Protein AF-A0A662I9S1-F1 (afdb_monomer)

Mean predicted aligned error: 5.95 Å

Secondary structure (DSSP, 8-state):
-----PPPEEEEEE-BTTS-EEEEEEE-S---S---EEEETTEEEEESSEEEEEEEE--TTEEEEEEEEEEEESEEEEEEEEEEEEETTEEEEEEEEEEEEEGGG--EEEEEEEEEEETTEEEEEEEEEES-STTEEEEEEEEEEEESSPPPTTGGGTTSEEEEEEEE-SSEEEEEEEEEEE-

Structure (mmCIF, N/CA/C/O backbone):
data_AF-A0A662I9S1-F1
#
_entry.id   AF-A0A662I9S1-F1
#
loop_
_atom_site.group_PDB
_atom_site.id
_atom_site.type_symbol
_atom_site.label_atom_id
_atom_site.label_alt_id
_atom_site.label_comp_id
_atom_site.label_asym_id
_atom_site.label_entity_id
_atom_site.label_seq_id
_atom_site.pdbx_PDB_ins_code
_atom_site.Cartn_x
_atom_site.Cartn_y
_atom_site.Cartn_z
_atom_site.occupancy
_atom_site.B_iso_or_equiv
_atom_site.auth_seq_id
_atom_site.auth_comp_id
_atom_site.auth_asym_id
_atom_site.auth_atom_id
_atom_site.pdbx_PDB_model_num
ATOM 1 N N . LYS A 1 1 ? -26.756 19.365 -19.424 1.00 52.34 1 LYS A N 1
ATOM 2 C CA . LYS A 1 1 ? -26.244 17.969 -19.463 1.00 52.34 1 LYS A CA 1
ATOM 3 C C . LYS A 1 1 ? -25.589 17.670 -18.119 1.00 52.34 1 LYS A C 1
ATOM 5 O O . LYS A 1 1 ? -24.559 18.265 -17.843 1.00 52.34 1 LYS A O 1
ATOM 10 N N . VAL A 1 2 ? -26.184 16.816 -17.284 1.00 41.62 2 VAL A N 1
ATOM 11 C CA . VAL A 1 2 ? -25.560 16.352 -16.031 1.00 41.62 2 VAL A CA 1
ATOM 12 C C . VAL A 1 2 ? -24.564 15.247 -16.388 1.00 41.62 2 VAL A C 1
ATOM 14 O O . VAL A 1 2 ? -24.928 14.310 -17.096 1.00 41.62 2 VAL A O 1
ATOM 17 N N . ARG A 1 3 ? -23.302 15.373 -15.967 1.00 46.19 3 ARG A N 1
ATOM 18 C CA . ARG A 1 3 ? -22.313 14.289 -16.056 1.00 46.19 3 ARG A CA 1
ATOM 19 C C . ARG A 1 3 ? -22.279 13.589 -14.703 1.00 46.19 3 ARG A C 1
ATOM 21 O O . ARG A 1 3 ? -21.792 14.166 -13.740 1.00 46.19 3 ARG A O 1
ATOM 28 N N . VAL A 1 4 ? -22.802 12.370 -14.633 1.00 49.19 4 VAL A N 1
ATOM 29 C CA . VAL A 1 4 ? -22.638 11.508 -13.455 1.00 49.19 4 VAL A CA 1
ATOM 30 C C . VAL A 1 4 ? -21.261 10.855 -13.549 1.00 49.19 4 VAL A C 1
ATOM 32 O O . VAL A 1 4 ? -20.959 10.189 -14.540 1.00 49.19 4 VAL A O 1
ATOM 35 N N . ARG A 1 5 ? -20.406 11.087 -12.551 1.00 57.75 5 ARG A N 1
ATOM 36 C CA . ARG A 1 5 ? -19.095 10.440 -12.431 1.00 57.75 5 ARG A CA 1
ATOM 37 C C . ARG A 1 5 ? -19.257 9.241 -11.503 1.00 57.75 5 ARG A C 1
ATOM 39 O O . ARG A 1 5 ? -19.525 9.416 -10.322 1.00 57.75 5 ARG A O 1
ATOM 46 N N . TYR A 1 6 ? -19.136 8.033 -12.042 1.00 62.12 6 TYR A N 1
ATOM 47 C CA . TYR A 1 6 ? -19.108 6.817 -11.234 1.00 62.12 6 TYR A CA 1
ATO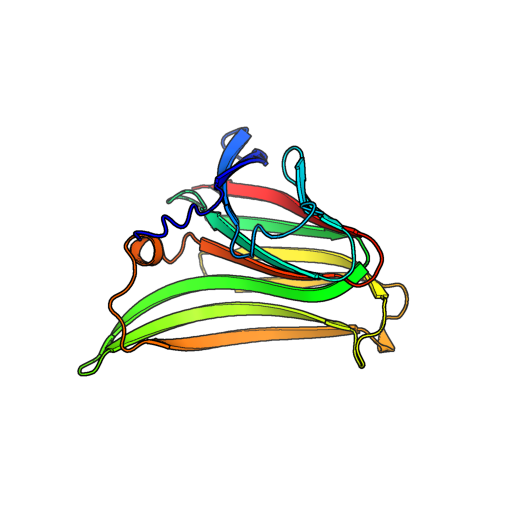M 48 C C . TYR A 1 6 ? -17.672 6.559 -10.784 1.00 62.12 6 TYR A C 1
ATOM 50 O O . TYR A 1 6 ? -16.781 6.463 -11.629 1.00 62.12 6 TYR A O 1
ATOM 58 N N . THR A 1 7 ? -17.453 6.434 -9.475 1.00 69.06 7 THR A N 1
ATOM 59 C CA . THR A 1 7 ? -16.177 5.966 -8.923 1.00 69.06 7 THR A CA 1
ATOM 60 C C . THR A 1 7 ? -16.250 4.448 -8.759 1.00 69.06 7 THR A C 1
ATOM 62 O O . THR A 1 7 ? -17.115 3.961 -8.029 1.00 69.06 7 THR A O 1
ATOM 65 N N . PRO A 1 8 ? -15.395 3.673 -9.441 1.00 76.19 8 PRO A N 1
ATOM 66 C CA . PRO A 1 8 ? -15.368 2.223 -9.300 1.00 76.19 8 PRO A CA 1
ATOM 67 C C . PRO A 1 8 ? -15.014 1.783 -7.879 1.00 76.19 8 PRO A C 1
ATOM 69 O O . PRO A 1 8 ? -13.998 2.211 -7.326 1.00 76.19 8 PRO A O 1
ATOM 72 N N . VAL A 1 9 ? -15.814 0.865 -7.338 1.00 83.75 9 VAL A N 1
ATOM 73 C CA . VAL A 1 9 ? -15.586 0.229 -6.037 1.00 83.75 9 VAL A CA 1
ATOM 74 C C . VAL A 1 9 ? -15.479 -1.278 -6.230 1.00 83.75 9 VAL A C 1
ATOM 76 O O . VAL A 1 9 ? -16.276 -1.883 -6.945 1.00 83.75 9 VAL A O 1
ATOM 79 N N . TYR A 1 10 ? -14.493 -1.879 -5.576 1.00 89.50 10 TYR A N 1
ATOM 80 C CA . TYR A 1 10 ? -14.212 -3.308 -5.611 1.00 89.50 10 TYR A CA 1
ATOM 81 C C . TYR A 1 10 ? -14.096 -3.848 -4.192 1.00 89.50 10 TYR A C 1
ATOM 83 O O . TYR A 1 10 ? -13.903 -3.097 -3.235 1.00 89.50 10 TYR A O 1
ATOM 91 N N . PHE A 1 11 ? -14.166 -5.170 -4.064 1.00 92.62 11 PHE A N 1
ATOM 92 C CA . PHE A 1 11 ? -13.933 -5.856 -2.802 1.00 92.62 11 PHE A CA 1
ATOM 93 C C . PHE A 1 11 ? -12.744 -6.802 -2.927 1.00 92.62 11 PHE A C 1
ATOM 95 O O . PHE A 1 11 ? -12.629 -7.563 -3.887 1.00 92.62 11 PHE A O 1
ATOM 102 N N . MET A 1 12 ? -11.866 -6.751 -1.932 1.00 95.19 12 MET A N 1
ATOM 103 C CA . MET A 1 12 ? -10.702 -7.615 -1.793 1.00 95.19 12 MET A CA 1
ATOM 104 C C . MET A 1 12 ? -10.876 -8.483 -0.550 1.00 95.19 12 MET A C 1
ATOM 106 O O . MET A 1 12 ? -11.179 -7.963 0.519 1.00 95.19 12 MET A O 1
ATOM 110 N N . THR A 1 13 ? -10.656 -9.794 -0.658 1.00 96.19 13 THR A N 1
ATOM 111 C CA . THR A 1 13 ? -10.660 -10.677 0.520 1.00 96.19 13 THR A CA 1
ATOM 112 C C . THR A 1 13 ? -9.229 -10.905 0.972 1.00 96.19 13 THR A C 1
ATOM 114 O O . THR A 1 13 ? -8.432 -11.456 0.216 1.00 96.19 13 THR A O 1
ATOM 117 N N . VAL A 1 14 ? -8.901 -10.491 2.196 1.00 96.50 14 VAL A N 1
ATOM 118 C CA . VAL A 1 14 ? -7.544 -10.579 2.749 1.00 96.50 14 VAL A CA 1
ATOM 119 C C . VAL A 1 14 ? -7.474 -11.539 3.938 1.00 96.50 14 VAL A C 1
ATOM 121 O O . VAL A 1 14 ? -8.436 -11.639 4.708 1.00 96.50 14 VAL A O 1
ATOM 124 N N . PRO A 1 15 ? -6.342 -12.236 4.130 1.00 95.19 15 PRO A N 1
ATOM 125 C CA . PRO A 1 15 ? -6.113 -13.018 5.338 1.00 95.19 15 PRO A CA 1
ATOM 126 C C . PRO A 1 15 ? -6.002 -12.100 6.564 1.00 95.19 15 PRO A C 1
ATOM 128 O O . PRO A 1 15 ? -5.260 -11.115 6.557 1.00 95.19 15 PRO A O 1
ATOM 131 N N . SER A 1 16 ? -6.717 -12.445 7.636 1.00 96.94 16 SER A N 1
ATOM 132 C CA . SER A 1 16 ? -6.629 -11.760 8.925 1.00 96.94 16 SER A CA 1
ATOM 133 C C . SER A 1 16 ? -6.608 -12.745 10.091 1.00 96.94 16 SER A C 1
ATOM 135 O O . SER A 1 16 ? -7.114 -13.861 9.985 1.00 96.94 16 SER A O 1
ATOM 137 N N . ASN A 1 17 ? -6.057 -12.319 11.232 1.00 97.44 17 ASN A N 1
ATOM 138 C CA . ASN A 1 17 ? -6.075 -13.080 12.486 1.00 97.44 17 ASN A CA 1
ATOM 139 C C . ASN A 1 17 ? -7.492 -13.345 13.038 1.00 97.44 17 ASN A C 1
ATOM 141 O O . ASN A 1 17 ? -7.635 -14.143 13.957 1.00 97.44 17 ASN A O 1
ATOM 145 N N . LYS A 1 18 ? -8.531 -12.704 12.484 1.00 96.31 18 LYS A N 1
ATOM 146 C CA . LYS A 1 18 ? -9.951 -12.972 12.780 1.00 96.31 18 LYS A CA 1
ATOM 147 C C . LYS A 1 18 ? -10.672 -13.755 11.667 1.00 96.31 18 LYS A C 1
ATOM 149 O O . LYS A 1 18 ? -11.898 -13.772 11.630 1.00 96.31 18 LYS A O 1
ATOM 154 N N . GLY A 1 19 ? -9.924 -14.376 10.753 1.00 94.62 19 GLY A N 1
ATOM 155 C CA . GLY A 1 19 ? -10.446 -15.033 9.550 1.00 94.62 19 GLY A CA 1
ATOM 156 C C . GLY A 1 19 ? -10.448 -14.119 8.315 1.00 94.62 19 GLY A C 1
ATOM 157 O O . GLY A 1 19 ? -10.095 -12.941 8.418 1.00 94.62 19 GLY A O 1
ATOM 158 N N . PRO A 1 20 ? -10.808 -14.636 7.124 1.00 95.88 20 PRO A N 1
ATOM 159 C CA . PRO A 1 20 ? -10.854 -13.839 5.900 1.00 95.88 20 PRO A CA 1
ATOM 160 C C . PRO A 1 20 ? -11.709 -12.580 6.081 1.00 95.88 20 PRO A C 1
ATOM 162 O O . PRO A 1 20 ? -12.854 -12.653 6.517 1.00 95.88 20 PRO A O 1
ATOM 165 N N . THR A 1 21 ? -11.146 -11.415 5.769 1.00 96.75 21 THR A N 1
ATOM 166 C CA . THR A 1 21 ? -11.817 -10.117 5.923 1.00 96.75 21 THR A CA 1
ATOM 167 C C . THR A 1 21 ? -11.990 -9.471 4.554 1.00 96.75 21 THR A C 1
ATOM 169 O O . THR A 1 21 ? -11.032 -9.384 3.787 1.00 96.75 21 THR A O 1
ATOM 172 N N . GLN A 1 22 ? -13.202 -9.010 4.244 1.00 96.38 22 GLN A N 1
ATOM 173 C CA . GLN A 1 22 ? -13.463 -8.233 3.035 1.00 96.38 22 GLN A CA 1
ATOM 174 C C . GLN A 1 22 ? -13.122 -6.763 3.266 1.00 96.38 22 GLN A C 1
ATOM 176 O O . GLN A 1 22 ? -13.568 -6.158 4.241 1.00 96.38 22 GLN A O 1
ATOM 181 N N . LEU A 1 23 ? -12.335 -6.197 2.358 1.00 95.44 23 LEU A N 1
ATOM 182 C CA .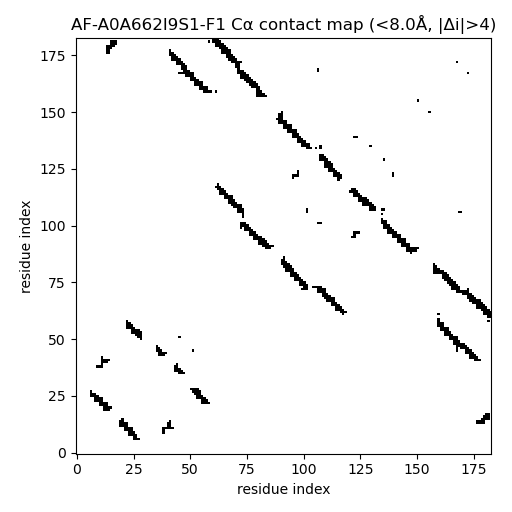 LEU A 1 23 ? -11.958 -4.792 2.334 1.00 95.44 23 LEU A CA 1
ATOM 183 C C . LEU A 1 23 ? -12.528 -4.137 1.086 1.00 95.44 23 LEU A C 1
ATOM 185 O O . LEU A 1 23 ? -12.477 -4.710 -0.004 1.00 95.44 23 LEU A O 1
ATOM 189 N N . MET A 1 24 ? -13.042 -2.925 1.253 1.00 93.12 24 MET A N 1
ATOM 190 C CA . MET A 1 24 ? -13.451 -2.086 0.135 1.00 93.12 24 MET A CA 1
ATOM 191 C C . MET A 1 24 ? -12.214 -1.436 -0.486 1.00 93.12 24 MET A C 1
ATOM 193 O O . MET A 1 24 ? -11.347 -0.947 0.239 1.00 93.12 24 MET A O 1
ATOM 197 N N . VAL A 1 25 ? -12.149 -1.428 -1.815 1.00 92.00 25 VAL A N 1
ATOM 198 C CA . VAL A 1 25 ? -11.081 -0.799 -2.594 1.00 92.00 25 VAL A CA 1
ATOM 199 C C . VAL A 1 25 ? -11.704 0.181 -3.577 1.00 92.00 25 VAL A C 1
ATOM 201 O O . VAL A 1 25 ? -12.492 -0.214 -4.438 1.00 92.00 25 VAL A O 1
ATOM 204 N N . ILE A 1 26 ? -11.362 1.456 -3.439 1.00 88.62 26 ILE A N 1
ATOM 205 C CA . ILE A 1 26 ? -11.844 2.546 -4.288 1.00 88.62 26 ILE A CA 1
ATOM 206 C C . ILE A 1 26 ? -10.737 2.885 -5.282 1.00 88.62 26 ILE A C 1
ATOM 208 O O . ILE A 1 26 ? -9.595 3.087 -4.886 1.00 88.62 26 ILE A O 1
ATOM 212 N N . TYR A 1 27 ? -11.053 2.932 -6.573 1.00 83.62 27 TYR A N 1
ATOM 213 C CA . TYR A 1 27 ? -10.074 3.293 -7.598 1.00 83.62 27 TYR A CA 1
ATOM 214 C C . TYR A 1 27 ? -10.082 4.796 -7.874 1.00 83.62 27 TYR A C 1
ATOM 216 O O . TYR A 1 27 ? -11.121 5.353 -8.227 1.00 83.62 27 TYR A O 1
ATOM 224 N N . GLY A 1 28 ? -8.913 5.431 -7.762 1.00 71.50 28 GLY A N 1
ATOM 225 C CA . GLY A 1 28 ? -8.719 6.875 -7.943 1.00 71.50 28 GLY A CA 1
ATOM 226 C C . GLY A 1 28 ? -8.382 7.311 -9.375 1.00 71.50 28 GLY A C 1
ATOM 227 O O . GLY A 1 28 ? -8.098 8.483 -9.607 1.00 71.50 28 GLY A O 1
ATOM 228 N N . GLY A 1 29 ? -8.377 6.390 -10.343 1.00 67.69 29 GLY A N 1
ATOM 229 C CA . GLY A 1 29 ? -8.008 6.682 -11.729 1.00 67.69 29 GLY A CA 1
ATOM 230 C C . GLY A 1 29 ? -9.184 6.941 -12.675 1.00 67.69 29 GLY A C 1
ATOM 231 O O . GLY A 1 29 ? -10.366 6.828 -12.347 1.00 67.69 29 GLY A O 1
ATOM 232 N N . SER A 1 30 ? -8.830 7.292 -13.906 1.00 57.41 30 SER A N 1
ATOM 233 C CA . SER A 1 30 ? -9.756 7.541 -15.006 1.00 57.41 30 SER A CA 1
ATOM 234 C C . SER A 1 30 ? -10.135 6.219 -15.688 1.00 57.41 30 SER A C 1
ATOM 236 O O . SER A 1 30 ? -9.264 5.508 -16.169 1.00 57.41 30 SER A O 1
ATOM 238 N N . LEU A 1 31 ? -11.429 5.891 -15.781 1.00 57.19 31 LEU A N 1
ATOM 239 C CA . LEU A 1 31 ? -11.927 4.683 -16.474 1.00 57.19 31 LEU A CA 1
ATOM 240 C C . LEU A 1 31 ? -11.804 4.734 -18.010 1.00 57.19 31 LEU A C 1
ATOM 242 O O . LEU A 1 31 ? -12.302 3.850 -18.708 1.00 57.19 31 LEU A O 1
ATOM 246 N N . TYR A 1 32 ? -11.216 5.793 -18.564 1.00 51.38 32 TYR A N 1
ATOM 247 C CA . TYR A 1 32 ? -11.120 5.981 -20.006 1.00 51.38 32 TYR A CA 1
ATOM 248 C C . TYR A 1 32 ? -9.965 5.137 -20.568 1.00 51.38 32 TYR A C 1
ATOM 250 O O . TYR A 1 32 ? -8.858 5.624 -20.760 1.00 51.38 32 TYR A O 1
ATOM 258 N N . GLY A 1 33 ? -10.227 3.853 -20.824 1.00 55.19 33 GLY A N 1
ATOM 259 C CA . GLY A 1 33 ? -9.266 2.918 -21.416 1.00 55.19 33 GLY A CA 1
ATOM 260 C C . GLY A 1 33 ? -9.585 1.456 -21.097 1.00 55.19 33 GLY A C 1
ATOM 261 O O . GLY A 1 33 ? -10.462 1.153 -20.291 1.00 55.19 33 GLY A O 1
ATOM 262 N N . LYS A 1 34 ? -8.872 0.512 -21.727 1.00 58.62 34 LYS A N 1
ATOM 263 C CA . LYS A 1 34 ? -8.888 -0.891 -21.281 1.00 58.62 34 LYS A CA 1
ATOM 264 C C . LYS A 1 34 ? -8.218 -0.931 -19.908 1.00 58.62 34 LYS A C 1
ATOM 266 O O . LYS A 1 34 ? -7.002 -0.785 -19.848 1.00 58.62 34 LYS A O 1
ATOM 271 N N . ASN A 1 35 ? -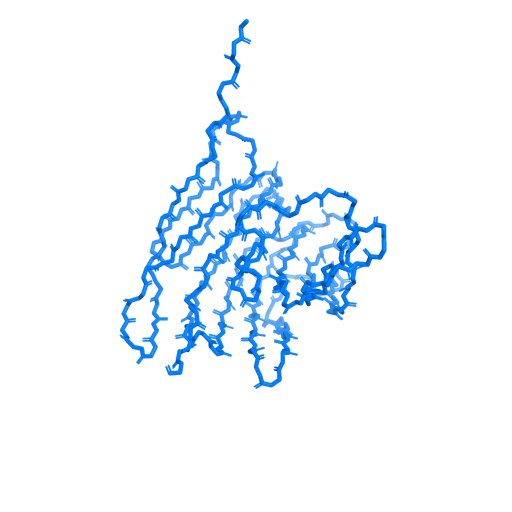8.996 -1.095 -18.837 1.00 59.81 35 ASN A N 1
ATOM 272 C CA . ASN A 1 35 ? -8.477 -1.208 -17.474 1.00 59.81 35 ASN A CA 1
ATOM 273 C C . ASN A 1 35 ? -7.408 -2.305 -17.420 1.00 59.81 35 ASN A C 1
ATOM 275 O O . ASN A 1 35 ? -7.719 -3.491 -17.495 1.00 59.81 35 ASN A O 1
ATOM 279 N N . LYS A 1 36 ? -6.145 -1.902 -17.282 1.00 81.00 36 LYS A N 1
ATOM 280 C CA . LYS A 1 36 ? -5.018 -2.807 -17.048 1.00 81.00 36 LYS A CA 1
ATOM 281 C C . LYS A 1 36 ? -4.753 -2.985 -15.554 1.00 81.00 36 LYS A C 1
ATOM 283 O O . LYS A 1 36 ? -3.637 -3.253 -15.134 1.00 81.00 36 LYS A O 1
ATOM 288 N N . TRP A 1 37 ? -5.790 -2.829 -14.739 1.00 87.00 37 TRP A N 1
ATOM 289 C CA . T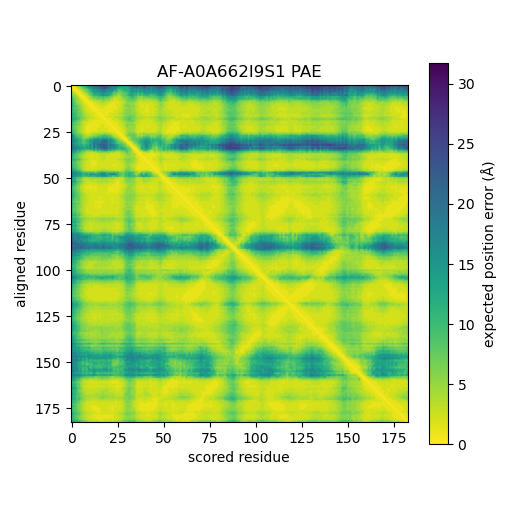RP A 1 37 ? -5.729 -3.127 -13.321 1.00 87.00 37 TRP A CA 1
ATOM 290 C C . TRP A 1 37 ? -6.894 -4.029 -12.929 1.00 87.00 37 TRP A C 1
ATOM 292 O O . TRP A 1 37 ? -7.954 -4.003 -13.560 1.00 87.00 37 TRP A O 1
ATOM 302 N N . ARG A 1 38 ? -6.689 -4.857 -11.907 1.00 90.19 38 ARG A N 1
ATOM 303 C CA . ARG A 1 38 ? -7.710 -5.770 -11.385 1.00 90.19 38 ARG A CA 1
ATOM 304 C C . ARG A 1 38 ? -7.426 -6.150 -9.940 1.00 90.19 38 ARG A C 1
ATOM 306 O O . ARG A 1 38 ? -6.281 -6.106 -9.489 1.00 90.19 38 ARG A O 1
ATOM 313 N N . ILE A 1 39 ? -8.470 -6.608 -9.257 1.00 92.38 39 ILE A N 1
ATOM 314 C CA . ILE A 1 39 ? -8.347 -7.301 -7.976 1.00 92.38 39 ILE A CA 1
ATOM 315 C C . ILE A 1 39 ? -8.437 -8.806 -8.209 1.00 92.38 39 ILE A C 1
ATOM 317 O O . ILE A 1 39 ? -9.370 -9.287 -8.848 1.00 92.38 39 ILE A O 1
ATOM 321 N N . GLN A 1 40 ? -7.472 -9.547 -7.671 1.00 93.62 40 GLN A N 1
ATOM 322 C CA . GLN A 1 40 ? -7.450 -11.006 -7.703 1.00 93.62 40 GLN A CA 1
ATOM 323 C C . GLN A 1 40 ? -7.137 -11.538 -6.300 1.00 93.62 40 GLN A C 1
ATOM 325 O O . GLN A 1 40 ? -6.000 -11.490 -5.837 1.00 93.62 40 GLN A O 1
ATOM 330 N N . GLY A 1 41 ? -8.160 -12.021 -5.590 1.00 93.94 41 GLY A N 1
ATOM 331 C CA . GLY A 1 41 ? -8.011 -12.468 -4.202 1.00 93.94 41 GLY A CA 1
ATOM 332 C C . GLY A 1 41 ? -7.623 -11.314 -3.273 1.00 93.94 41 GLY A C 1
ATOM 333 O O . GLY A 1 41 ? -8.415 -10.393 -3.093 1.00 93.94 41 GLY A O 1
ATOM 334 N N . ASN A 1 42 ? -6.410 -11.367 -2.709 1.00 96.81 42 ASN A N 1
ATOM 335 C CA . ASN A 1 42 ? -5.810 -10.325 -1.865 1.00 96.81 42 ASN A CA 1
ATOM 336 C C . ASN A 1 42 ? -4.777 -9.450 -2.604 1.00 96.81 42 ASN A C 1
ATOM 338 O O . ASN A 1 42 ? -3.912 -8.844 -1.967 1.00 96.81 42 ASN A O 1
ATOM 342 N N . GLN A 1 43 ? -4.817 -9.434 -3.939 1.00 97.44 43 GLN A N 1
ATOM 343 C CA . GLN A 1 43 ? -3.852 -8.740 -4.791 1.00 97.44 43 GLN A CA 1
ATOM 344 C C . GLN A 1 43 ? -4.517 -7.618 -5.584 1.00 97.44 43 GLN A C 1
ATOM 346 O O . GLN A 1 43 ? -5.571 -7.821 -6.187 1.00 97.44 43 GLN A O 1
ATOM 351 N N . ILE A 1 44 ? -3.859 -6.461 -5.622 1.00 95.25 44 ILE A N 1
ATOM 352 C CA . ILE A 1 44 ? -4.053 -5.422 -6.632 1.00 95.25 44 ILE A CA 1
ATOM 353 C C . ILE A 1 44 ? -2.995 -5.664 -7.701 1.00 95.25 44 ILE A C 1
ATOM 355 O O . ILE A 1 44 ? -1.796 -5.609 -7.420 1.00 95.25 44 ILE A O 1
ATOM 359 N N . ILE A 1 45 ? -3.439 -5.965 -8.915 1.00 94.88 45 ILE A N 1
ATOM 360 C CA . ILE A 1 45 ? -2.563 -6.187 -10.061 1.00 94.88 45 ILE A CA 1
ATOM 361 C C . ILE A 1 45 ? -2.704 -4.986 -10.986 1.00 94.88 45 ILE A C 1
ATOM 363 O O . ILE A 1 45 ? -3.822 -4.634 -11.352 1.00 94.88 45 ILE A O 1
ATOM 367 N N . MET A 1 46 ? -1.581 -4.374 -11.348 1.00 92.69 46 MET A N 1
ATOM 368 C CA . MET A 1 46 ? -1.483 -3.208 -12.227 1.00 92.69 46 MET A CA 1
ATOM 369 C C . MET A 1 46 ? -0.531 -3.542 -13.378 1.00 92.69 46 MET A C 1
ATOM 371 O O . MET A 1 46 ? 0.580 -4.008 -13.140 1.00 92.69 46 MET A O 1
ATOM 375 N N . GLU A 1 47 ? -0.946 -3.334 -14.621 1.00 90.00 47 GLU A N 1
ATOM 376 C CA . GLU A 1 47 ? -0.214 -3.728 -15.829 1.00 90.00 47 GLU A CA 1
ATOM 377 C C . GLU A 1 47 ? -0.041 -2.546 -16.795 1.00 90.00 47 GLU A C 1
ATOM 379 O O . GLU A 1 47 ? -0.928 -1.725 -16.983 1.00 90.00 47 GLU A O 1
ATOM 384 N N . GLY A 1 48 ? 1.079 -2.477 -17.506 1.00 77.50 48 GLY A N 1
ATOM 385 C CA . GLY A 1 48 ? 1.313 -1.465 -18.540 1.00 77.50 48 GLY A CA 1
ATOM 386 C C . GLY A 1 48 ? 1.865 -0.133 -18.026 1.00 77.50 48 GLY A C 1
ATOM 387 O O . GLY A 1 48 ? 2.322 -0.047 -16.899 1.00 77.50 48 GLY A O 1
ATOM 388 N N . TYR A 1 49 ? 1.870 0.868 -18.912 1.00 70.62 49 TYR A N 1
ATOM 389 C CA . TYR A 1 49 ? 2.536 2.167 -18.761 1.00 70.62 49 TYR A CA 1
ATOM 390 C C . TYR A 1 49 ? 1.546 3.249 -18.313 1.00 70.62 49 TYR A C 1
ATOM 392 O O . TYR A 1 49 ? 1.091 4.040 -19.136 1.00 70.62 49 TYR A O 1
ATOM 400 N N . ASP A 1 50 ? 1.137 3.224 -17.046 1.00 80.19 50 ASP A N 1
ATOM 401 C CA . ASP A 1 50 ? 0.132 4.164 -16.533 1.00 80.19 50 ASP A CA 1
ATOM 402 C C . ASP A 1 50 ? 0.337 4.485 -15.047 1.00 80.19 50 ASP A C 1
ATOM 404 O O . ASP A 1 50 ? 1.130 3.845 -14.342 1.00 80.19 50 ASP A O 1
ATOM 408 N N . MET A 1 51 ? -0.386 5.503 -14.588 1.00 86.00 51 MET A N 1
ATOM 409 C CA . MET A 1 51 ? -0.507 5.881 -13.193 1.00 86.00 51 MET A CA 1
ATOM 410 C C . MET A 1 51 ? -1.783 5.283 -12.596 1.00 86.00 51 MET A C 1
ATOM 412 O O . MET A 1 51 ? -2.890 5.445 -13.107 1.00 86.00 51 MET A O 1
ATOM 416 N N . TYR A 1 52 ? -1.621 4.612 -11.465 1.00 88.19 52 TYR A N 1
ATOM 417 C CA . TYR A 1 52 ? -2.677 3.945 -10.726 1.00 88.19 52 TYR A CA 1
ATOM 418 C C . TYR A 1 52 ? -2.808 4.557 -9.337 1.00 88.19 52 TYR A C 1
ATOM 420 O O . TYR A 1 52 ? -1.809 4.892 -8.701 1.00 88.19 52 TYR A O 1
ATOM 428 N N . GLY A 1 53 ? -4.046 4.662 -8.864 1.00 89.06 53 GLY A N 1
ATOM 429 C CA . GLY A 1 53 ? -4.372 5.060 -7.501 1.00 89.06 53 GLY A CA 1
ATOM 430 C C . GLY A 1 53 ? -5.484 4.174 -6.959 1.00 89.06 53 GLY A C 1
ATOM 431 O O . GLY A 1 53 ? -6.474 3.936 -7.656 1.00 89.06 53 GLY A O 1
ATOM 432 N N . ALA A 1 54 ? -5.321 3.673 -5.742 1.00 90.31 54 ALA A N 1
ATOM 433 C CA . ALA A 1 54 ? -6.338 2.907 -5.043 1.00 90.31 54 ALA A CA 1
ATOM 434 C C . ALA A 1 54 ? -6.329 3.220 -3.545 1.00 90.31 54 ALA A C 1
ATOM 436 O O . ALA A 1 54 ? -5.270 3.243 -2.923 1.00 90.31 54 ALA A O 1
ATOM 437 N N . ASP A 1 55 ? -7.517 3.366 -2.969 1.00 91.25 55 ASP A N 1
ATOM 438 C CA . ASP A 1 55 ? -7.724 3.505 -1.533 1.00 91.25 55 ASP A CA 1
ATOM 439 C C . ASP A 1 55 ? -8.337 2.224 -0.979 1.00 91.25 55 ASP A C 1
ATOM 441 O O . ASP A 1 55 ? -9.427 1.810 -1.379 1.00 91.25 55 ASP A O 1
ATOM 445 N N . VAL A 1 56 ? -7.637 1.579 -0.048 1.00 93.94 56 VAL A N 1
ATOM 446 C CA . VAL A 1 56 ? -8.116 0.383 0.650 1.00 93.94 56 VAL A CA 1
ATOM 447 C C . VAL A 1 56 ? -8.649 0.788 2.019 1.00 93.94 56 VAL A C 1
ATOM 449 O O . VAL A 1 56 ? -7.916 1.321 2.852 1.00 93.94 56 VAL A O 1
ATOM 452 N N . ILE A 1 57 ? -9.924 0.503 2.278 1.00 92.94 57 ILE A N 1
ATOM 453 C CA . ILE A 1 57 ? -10.577 0.853 3.542 1.00 92.94 57 ILE A CA 1
ATOM 454 C C . ILE A 1 57 ? -10.391 -0.273 4.558 1.00 92.94 57 ILE A C 1
ATOM 456 O O . ILE A 1 57 ? -11.012 -1.334 4.470 1.00 92.94 57 ILE A O 1
ATOM 460 N N . LEU A 1 58 ? -9.552 -0.021 5.559 1.00 94.25 58 LEU A N 1
ATOM 461 C CA . LEU A 1 58 ? -9.257 -0.939 6.652 1.00 94.25 58 LEU A CA 1
ATOM 462 C C . LEU A 1 58 ? -10.403 -0.982 7.694 1.00 94.25 58 LEU A C 1
ATOM 464 O O . LEU A 1 58 ? -11.148 -0.003 7.875 1.00 94.25 58 LEU A O 1
ATOM 468 N N . PRO A 1 59 ? -10.565 -2.100 8.427 1.00 93.12 59 PRO A N 1
ATOM 469 C CA . PRO A 1 59 ? -11.527 -2.204 9.527 1.00 93.12 59 PRO A CA 1
ATOM 470 C C . PRO A 1 59 ? -11.200 -1.230 10.657 1.00 93.12 59 PRO A C 1
ATOM 472 O O . PRO A 1 59 ? -10.042 -0.900 10.865 1.00 93.12 59 PRO A O 1
ATOM 475 N N . THR A 1 60 ? -12.180 -0.801 11.449 1.00 90.50 60 THR A N 1
ATOM 476 C CA . THR A 1 60 ? -11.951 0.142 12.563 1.00 90.50 60 THR A CA 1
ATOM 477 C C . THR A 1 60 ? -10.998 -0.384 13.639 1.00 90.50 60 THR A C 1
ATOM 479 O O . THR A 1 60 ? -10.382 0.421 14.336 1.00 90.50 60 THR A O 1
ATOM 482 N N . ASP A 1 61 ? -10.845 -1.702 13.761 1.00 93.88 61 ASP A N 1
ATOM 483 C CA . ASP A 1 61 ? -10.038 -2.401 14.765 1.00 93.88 61 ASP A CA 1
ATOM 484 C C . ASP A 1 61 ? -8.669 -2.879 14.242 1.00 93.88 61 ASP A C 1
ATOM 486 O O . ASP A 1 61 ? -7.997 -3.652 14.927 1.00 93.88 61 ASP A O 1
ATOM 490 N N . TRP A 1 62 ? -8.224 -2.443 13.054 1.00 94.94 62 TRP A N 1
ATOM 491 C CA . TRP A 1 62 ? -6.907 -2.825 12.530 1.00 94.94 62 TRP A CA 1
ATOM 492 C C . TRP A 1 62 ? -5.763 -2.321 13.423 1.00 94.94 62 TRP A C 1
ATOM 494 O O . TRP A 1 62 ? -5.829 -1.232 14.005 1.00 94.94 62 TRP A O 1
ATOM 504 N N . THR A 1 63 ? -4.695 -3.112 13.498 1.00 96.00 63 THR A N 1
ATOM 505 C CA . THR A 1 63 ? -3.481 -2.812 14.270 1.00 96.00 63 THR A CA 1
ATOM 506 C C . THR A 1 63 ? -2.207 -2.961 13.449 1.00 96.00 63 THR A C 1
ATOM 508 O O . THR A 1 63 ? -1.250 -2.219 13.683 1.00 96.00 63 THR A O 1
ATOM 511 N N . LYS A 1 64 ? -2.189 -3.884 12.479 1.00 97.19 64 LYS A N 1
ATOM 512 C CA . LYS A 1 64 ? -1.067 -4.103 11.562 1.00 97.19 64 LYS A CA 1
ATOM 513 C C . LYS A 1 64 ? -1.568 -4.473 10.169 1.00 97.19 64 LYS A C 1
ATOM 515 O O . LYS A 1 64 ? -2.504 -5.260 10.051 1.00 97.19 64 LYS A O 1
ATOM 520 N N . VAL A 1 65 ? -0.907 -3.969 9.136 1.00 97.25 65 VAL A N 1
ATOM 521 C CA . VAL A 1 65 ? -1.056 -4.418 7.748 1.00 97.25 65 VAL A CA 1
ATOM 522 C C . VAL A 1 65 ? 0.324 -4.744 7.199 1.00 97.25 65 VAL A C 1
ATOM 524 O O . VAL A 1 65 ? 1.272 -3.998 7.436 1.00 97.25 65 VAL A O 1
ATOM 527 N N . LYS A 1 66 ? 0.441 -5.848 6.462 1.00 97.94 66 LYS A N 1
ATOM 528 C CA . LYS A 1 66 ? 1.652 -6.189 5.717 1.00 97.94 66 LYS A CA 1
ATOM 529 C C . LYS A 1 66 ? 1.341 -6.299 4.232 1.00 97.94 66 LYS A C 1
ATOM 531 O O . LYS A 1 66 ? 0.489 -7.091 3.826 1.00 97.94 66 LYS A O 1
ATOM 536 N N . LEU A 1 67 ? 2.057 -5.520 3.434 1.00 98.19 67 LEU A N 1
ATOM 537 C CA . LEU A 1 67 ? 2.014 -5.549 1.982 1.00 98.19 67 LEU A CA 1
ATOM 538 C C . LEU A 1 67 ? 3.229 -6.289 1.442 1.00 98.19 67 LEU A C 1
ATOM 540 O O . LEU A 1 67 ? 4.323 -6.196 1.996 1.00 98.19 67 LEU A O 1
ATOM 544 N N . SER A 1 68 ? 3.044 -6.980 0.327 1.00 98.19 68 SER A N 1
ATOM 545 C CA . SER A 1 68 ? 4.135 -7.472 -0.501 1.00 98.19 68 SER A CA 1
ATOM 546 C C . SER A 1 68 ? 4.023 -6.894 -1.889 1.00 98.19 68 SER A C 1
ATOM 548 O O . SER A 1 68 ? 2.955 -6.907 -2.497 1.00 98.19 68 SER A O 1
ATOM 550 N N . ILE A 1 69 ? 5.151 -6.397 -2.364 1.00 97.94 69 ILE A N 1
ATOM 551 C CA . ILE A 1 69 ? 5.314 -5.755 -3.652 1.00 97.94 69 ILE A CA 1
ATOM 552 C C . ILE A 1 69 ? 6.142 -6.693 -4.518 1.00 97.94 69 ILE A C 1
ATOM 554 O O . ILE A 1 69 ? 7.187 -7.176 -4.074 1.00 97.94 69 ILE A O 1
ATOM 558 N N . LYS A 1 70 ? 5.678 -6.968 -5.735 1.00 98.12 70 LYS A N 1
ATOM 559 C CA . LYS A 1 70 ? 6.423 -7.749 -6.726 1.00 98.12 70 LYS A CA 1
ATOM 560 C C . LYS A 1 70 ? 6.155 -7.221 -8.127 1.00 98.12 70 LYS A C 1
ATOM 562 O O . LYS A 1 70 ? 4.998 -7.152 -8.532 1.00 98.12 70 LYS A O 1
ATOM 567 N N . GLY A 1 71 ? 7.210 -6.946 -8.883 1.00 96.94 71 GLY A N 1
ATOM 568 C CA . GLY A 1 71 ? 7.116 -6.573 -10.292 1.00 96.94 71 GLY A CA 1
ATOM 569 C C . GLY A 1 71 ? 7.891 -5.303 -10.604 1.00 96.94 71 GLY A C 1
ATOM 570 O O . GLY A 1 71 ? 8.835 -4.975 -9.895 1.00 96.94 71 GLY A O 1
ATOM 571 N N . TYR A 1 72 ? 7.502 -4.602 -11.664 1.00 95.25 72 TYR A N 1
ATOM 572 C CA . TYR A 1 72 ? 8.220 -3.419 -12.131 1.00 95.25 72 TYR A CA 1
ATOM 573 C C . TYR A 1 72 ? 7.694 -2.143 -11.481 1.00 95.25 72 TYR A C 1
ATOM 575 O O . TYR A 1 72 ? 6.492 -1.881 -11.512 1.00 95.25 72 TYR A O 1
ATOM 583 N N . VAL A 1 73 ? 8.596 -1.331 -10.934 1.00 92.19 73 VAL A N 1
ATOM 584 C CA . VAL A 1 73 ? 8.258 -0.060 -10.283 1.00 92.19 73 VAL A CA 1
ATOM 585 C C . VAL A 1 73 ? 8.965 1.079 -11.001 1.00 92.19 73 VAL A C 1
ATOM 587 O O . VAL A 1 73 ? 10.181 1.057 -11.145 1.00 92.19 73 VAL A O 1
ATOM 590 N N . GLY A 1 74 ? 8.190 2.075 -11.432 1.00 92.12 74 GLY A N 1
ATOM 591 C CA . GLY A 1 74 ? 8.700 3.413 -11.735 1.00 92.12 74 GLY A CA 1
ATOM 592 C C . GLY A 1 74 ? 8.531 4.317 -10.514 1.00 92.12 74 GLY A C 1
ATOM 593 O O . GLY A 1 74 ? 9.435 5.033 -10.100 1.00 92.12 74 GLY A O 1
ATOM 594 N N . TYR A 1 75 ? 7.365 4.207 -9.879 1.00 91.75 75 TYR A N 1
ATOM 595 C CA . TYR A 1 75 ? 7.045 4.835 -8.605 1.00 91.75 75 TYR A CA 1
ATOM 596 C C . TYR A 1 75 ? 5.988 4.006 -7.876 1.00 91.75 75 TYR A C 1
ATOM 598 O O . TYR A 1 75 ? 5.073 3.476 -8.504 1.00 91.75 75 TYR A O 1
ATOM 606 N N . LEU A 1 76 ? 6.090 3.916 -6.558 1.00 94.31 76 LEU A N 1
ATOM 607 C CA . LEU A 1 76 ? 5.100 3.348 -5.658 1.00 94.31 76 LEU A CA 1
ATOM 608 C C . LEU A 1 76 ? 5.044 4.230 -4.411 1.00 94.31 76 LEU A C 1
ATOM 610 O O . LEU A 1 76 ? 6.065 4.466 -3.773 1.00 94.31 76 LEU A O 1
ATOM 614 N N . SER A 1 77 ? 3.850 4.671 -4.041 1.00 94.12 77 SER A N 1
ATOM 615 C CA . SER A 1 77 ? 3.545 5.289 -2.762 1.00 94.12 77 SER A CA 1
ATOM 616 C C . SER A 1 77 ? 2.573 4.413 -1.984 1.00 94.12 77 SER A C 1
ATOM 618 O O . SER A 1 77 ? 1.641 3.824 -2.534 1.00 94.12 77 SER A O 1
ATOM 620 N N . CYS A 1 78 ? 2.802 4.311 -0.682 1.00 95.06 78 CYS A N 1
ATOM 621 C CA . CYS A 1 78 ? 1.857 3.743 0.269 1.00 95.06 78 CYS A CA 1
ATOM 622 C C . CYS A 1 78 ? 1.697 4.736 1.411 1.00 95.06 78 CYS A C 1
ATOM 624 O O . CYS A 1 78 ? 2.695 5.164 1.989 1.00 95.06 78 CYS A O 1
ATOM 626 N N . SER A 1 79 ? 0.464 5.112 1.733 1.00 92.75 79 SER A N 1
ATOM 627 C CA . SER A 1 79 ? 0.185 6.126 2.745 1.00 92.75 79 SER A CA 1
ATOM 628 C C . SER A 1 79 ? -0.975 5.736 3.649 1.00 92.75 79 SER A C 1
ATOM 630 O O . SER A 1 79 ? -1.901 5.033 3.253 1.00 92.75 79 SER A O 1
ATOM 632 N N . VAL A 1 80 ? -0.917 6.200 4.894 1.00 90.75 80 VAL A N 1
ATOM 633 C CA . VAL A 1 80 ? -2.043 6.153 5.827 1.00 90.75 80 VAL A CA 1
ATOM 634 C C . VAL A 1 80 ? -2.190 7.531 6.456 1.00 90.75 80 VAL A C 1
ATOM 636 O O . VAL A 1 80 ? -1.286 8.018 7.139 1.00 90.75 80 VAL A O 1
ATOM 639 N N . GLY A 1 81 ? -3.337 8.167 6.223 1.00 82.62 81 GLY A N 1
ATOM 640 C CA . GLY A 1 81 ? -3.754 9.360 6.958 1.00 82.62 81 GLY A CA 1
ATOM 641 C C . GLY A 1 81 ? -4.257 8.966 8.343 1.00 82.62 81 GLY A C 1
ATOM 642 O O . GLY A 1 81 ? -4.888 7.922 8.467 1.00 82.62 81 GLY A O 1
ATOM 643 N N . PHE A 1 82 ? -3.982 9.743 9.394 1.00 77.81 82 PHE A N 1
ATOM 644 C CA . PHE A 1 82 ? -4.307 9.318 10.769 1.00 77.81 82 PHE A CA 1
ATOM 645 C C . PHE A 1 82 ? -4.733 10.426 11.733 1.00 77.81 82 PHE A C 1
ATOM 647 O O . PHE A 1 82 ? -5.170 10.118 12.843 1.00 77.81 82 PHE A O 1
ATOM 654 N N . LYS A 1 83 ? -4.623 11.699 11.348 1.00 72.56 83 LYS A N 1
ATOM 655 C CA . LYS A 1 83 ? -5.104 12.816 12.167 1.00 72.56 83 LYS A CA 1
ATOM 656 C C . LYS A 1 83 ? -5.634 13.921 11.273 1.00 72.56 83 LYS A C 1
ATOM 658 O O . LYS A 1 83 ? -4.903 14.362 10.394 1.00 72.56 83 LYS A O 1
ATOM 663 N N . MET A 1 84 ? -6.849 14.388 11.539 1.00 74.94 84 MET A N 1
ATOM 664 C CA . MET A 1 84 ? -7.398 15.594 10.928 1.00 74.94 84 MET A CA 1
ATOM 665 C C . MET A 1 84 ? -7.713 16.617 12.007 1.00 74.94 84 MET A C 1
ATOM 667 O O . MET A 1 84 ? -8.371 16.272 12.985 1.00 74.94 84 MET A O 1
ATOM 671 N N . ASN A 1 85 ? -7.247 17.854 11.850 1.00 73.75 85 ASN A N 1
ATOM 672 C CA . ASN A 1 85 ? -7.620 18.950 12.746 1.00 73.75 85 ASN A CA 1
ATOM 673 C C . ASN A 1 85 ? -8.145 20.128 11.938 1.00 73.75 85 ASN A C 1
ATOM 675 O O . ASN A 1 85 ? -7.537 20.491 10.929 1.00 73.75 85 ASN A O 1
ATOM 679 N N . SER A 1 86 ? -9.213 20.748 12.435 1.00 71.75 86 SER A N 1
ATOM 680 C CA . SER A 1 86 ? -9.641 22.064 11.974 1.00 71.75 86 SER A CA 1
ATOM 681 C C . SER A 1 86 ? -8.670 23.123 12.491 1.00 71.75 86 SER A C 1
ATOM 683 O O . SER A 1 86 ? -8.274 23.113 13.656 1.00 71.75 86 SER A O 1
ATOM 685 N N . LEU A 1 87 ? -8.304 24.041 11.615 1.00 72.44 87 LEU A N 1
ATOM 686 C CA . LEU A 1 87 ? -7.636 25.300 11.901 1.00 72.44 87 LEU A CA 1
ATOM 687 C C . LEU A 1 87 ? -8.623 26.433 11.593 1.00 72.44 87 LEU A C 1
ATOM 689 O O . LEU A 1 87 ? -9.664 26.200 10.981 1.00 72.44 87 LEU A O 1
ATOM 693 N N . THR A 1 88 ? -8.302 27.659 12.001 1.00 74.81 88 THR A N 1
ATOM 694 C CA . THR A 1 88 ? -9.149 28.847 11.781 1.00 74.81 88 THR A CA 1
ATOM 695 C C . THR A 1 88 ? -9.492 29.104 10.312 1.00 74.81 88 THR A C 1
ATOM 697 O O . THR A 1 88 ? -10.496 29.750 10.041 1.00 74.81 88 THR A O 1
ATOM 700 N N . GLU A 1 89 ? -8.696 28.581 9.375 1.00 69.25 89 GLU A N 1
ATOM 701 C CA . GLU A 1 89 ? -8.874 28.779 7.932 1.00 69.25 89 GLU A CA 1
ATOM 702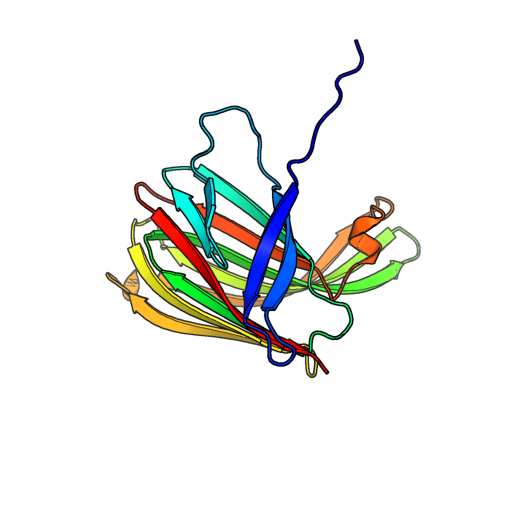 C C . GLU A 1 89 ? -8.887 27.461 7.132 1.00 69.25 89 GLU A C 1
ATOM 704 O O . GLU A 1 89 ? -8.689 27.499 5.930 1.00 69.25 89 GLU A O 1
ATOM 709 N N . GLY A 1 90 ? -9.075 26.281 7.741 1.00 79.88 90 GLY A N 1
ATOM 710 C CA . GLY A 1 90 ? -9.134 25.030 6.963 1.00 79.88 90 GLY A CA 1
ATOM 711 C C . GLY A 1 90 ? -8.901 23.753 7.766 1.00 79.88 90 GLY A C 1
ATOM 712 O O . GLY A 1 90 ? -8.991 23.745 8.989 1.00 79.88 90 GLY A O 1
ATOM 713 N N . TYR A 1 91 ? -8.556 22.667 7.081 1.00 80.25 91 TYR A N 1
ATOM 714 C CA . TYR A 1 91 ? -8.325 21.341 7.650 1.00 80.25 91 TYR A CA 1
ATOM 715 C C . TYR A 1 91 ? -6.879 20.898 7.413 1.00 80.25 91 TYR A C 1
ATOM 717 O O . TYR A 1 91 ? -6.291 21.137 6.360 1.00 80.25 91 TYR A O 1
ATOM 725 N N . SER A 1 92 ? -6.276 20.247 8.405 1.00 80.12 92 SER A N 1
ATOM 726 C CA . SER A 1 92 ? -4.931 19.672 8.298 1.00 80.12 92 SER A CA 1
ATOM 727 C C . SER A 1 92 ? -4.976 18.164 8.481 1.00 80.12 92 SER A C 1
ATOM 729 O O . SER A 1 92 ? -5.438 17.694 9.517 1.00 80.12 92 SER A O 1
ATOM 731 N N . LEU A 1 93 ? -4.473 17.421 7.496 1.00 81.00 93 LEU A N 1
ATOM 732 C CA . LEU A 1 93 ? -4.324 15.972 7.516 1.00 81.00 93 LEU A CA 1
ATOM 733 C C . LEU A 1 93 ? -2.863 15.602 7.773 1.00 81.00 93 LEU A C 1
ATOM 735 O O . LEU A 1 93 ? -1.999 15.846 6.933 1.00 81.00 93 LEU A O 1
ATOM 739 N N . THR A 1 94 ? -2.580 14.952 8.898 1.00 84.94 94 THR A N 1
ATOM 740 C CA . THR A 1 94 ? -1.295 14.282 9.116 1.00 84.94 94 THR A CA 1
ATOM 741 C C . THR A 1 94 ? -1.341 12.868 8.548 1.00 84.94 94 THR A C 1
ATOM 743 O O . THR A 1 94 ? -2.267 12.097 8.829 1.00 84.94 94 THR A O 1
ATOM 746 N N . TYR A 1 95 ? -0.317 12.519 7.775 1.00 87.69 95 TYR A N 1
ATOM 747 C CA . TYR A 1 95 ? -0.175 11.210 7.155 1.00 87.69 95 TYR A CA 1
ATOM 748 C C . TYR A 1 95 ? 1.247 10.677 7.300 1.00 8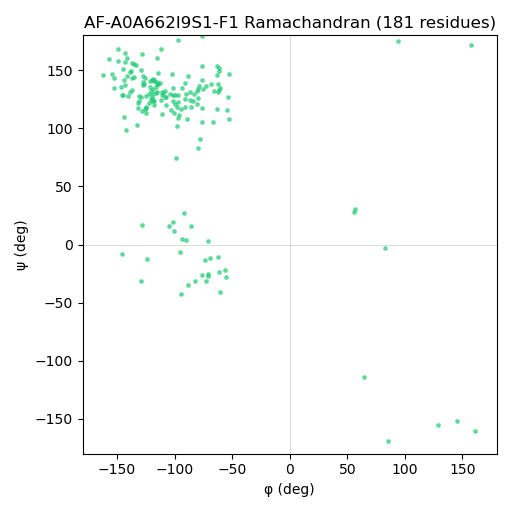7.69 95 TYR A C 1
ATOM 750 O O . TYR A 1 95 ? 2.211 11.425 7.470 1.00 87.69 95 TYR A O 1
ATOM 758 N N . LEU A 1 96 ? 1.356 9.357 7.238 1.00 91.56 96 LEU A N 1
ATOM 759 C CA . LEU A 1 96 ? 2.615 8.645 7.113 1.00 91.56 96 LEU A CA 1
ATOM 760 C C . LEU A 1 96 ? 2.658 8.021 5.725 1.00 91.56 96 LEU A C 1
ATOM 762 O O . LEU A 1 96 ? 1.706 7.336 5.349 1.00 91.56 96 LEU A O 1
ATOM 766 N N . ALA A 1 97 ? 3.736 8.256 4.982 1.00 93.25 97 ALA A N 1
ATOM 767 C CA . ALA A 1 97 ? 3.909 7.697 3.652 1.00 93.25 97 ALA A CA 1
ATOM 768 C C . ALA A 1 97 ? 5.313 7.131 3.447 1.00 93.25 97 ALA A C 1
ATOM 770 O O . ALA A 1 97 ? 6.305 7.691 3.915 1.00 93.25 97 ALA A O 1
ATOM 771 N N . THR A 1 98 ? 5.370 6.039 2.696 1.00 94.94 98 THR A N 1
ATOM 772 C CA . THR A 1 98 ? 6.587 5.460 2.136 1.00 94.94 98 THR A CA 1
ATOM 773 C C . THR A 1 98 ? 6.514 5.570 0.625 1.00 94.94 98 THR A C 1
ATOM 775 O O . THR A 1 98 ? 5.477 5.271 0.028 1.00 94.94 98 THR A O 1
ATOM 778 N N . TYR A 1 99 ? 7.638 5.933 0.020 1.00 94.19 99 TYR A N 1
ATOM 779 C CA . TYR A 1 99 ? 7.820 5.964 -1.421 1.00 94.19 99 TYR A CA 1
ATOM 780 C C . TYR A 1 99 ? 8.948 5.023 -1.807 1.00 94.19 99 TYR A C 1
ATOM 782 O O . TYR A 1 99 ? 9.954 4.937 -1.110 1.00 94.19 99 TYR A O 1
ATOM 790 N N . LEU A 1 100 ? 8.766 4.336 -2.923 1.00 94.94 100 LEU A N 1
ATOM 791 C CA . LEU A 1 100 ? 9.754 3.501 -3.583 1.00 94.94 100 LEU A CA 1
ATOM 792 C C . LEU A 1 100 ? 9.737 3.886 -5.057 1.00 94.94 100 LEU A C 1
ATOM 794 O O . LEU A 1 100 ? 8.685 3.814 -5.689 1.00 94.94 100 LEU A O 1
ATOM 798 N N . TYR A 1 101 ? 10.860 4.314 -5.611 1.00 94.06 101 TYR A N 1
ATOM 799 C CA . TYR A 1 101 ? 10.897 4.817 -6.978 1.00 94.06 101 TYR A CA 1
ATOM 800 C C . TYR A 1 101 ? 12.194 4.457 -7.683 1.00 94.06 101 TYR A C 1
ATOM 802 O O . TYR A 1 101 ? 13.252 4.310 -7.072 1.00 94.06 101 TYR A O 1
ATOM 810 N N . SER A 1 102 ? 12.089 4.316 -8.999 1.00 92.19 102 SER A N 1
ATOM 811 C CA . SER A 1 102 ? 13.244 4.191 -9.870 1.00 92.19 102 SER A CA 1
ATOM 812 C C . SER A 1 102 ? 13.839 5.568 -10.141 1.00 92.19 102 SER A C 1
ATOM 814 O O . SER A 1 102 ? 13.125 6.492 -10.544 1.00 92.19 102 SER A O 1
ATOM 816 N N . ILE A 1 103 ? 15.148 5.700 -10.003 1.00 89.88 103 ILE A N 1
ATOM 817 C CA . ILE A 1 103 ? 15.893 6.883 -10.414 1.00 89.88 103 ILE A CA 1
ATOM 818 C C . ILE A 1 103 ? 15.873 6.964 -11.948 1.00 89.88 103 ILE A C 1
ATOM 820 O O . ILE A 1 103 ? 16.023 5.954 -12.641 1.00 89.88 103 ILE A O 1
ATOM 824 N N . ASN A 1 104 ? 15.680 8.173 -12.483 1.00 85.75 104 ASN A N 1
ATOM 825 C CA . ASN A 1 104 ? 15.625 8.455 -13.924 1.00 85.75 104 ASN A CA 1
ATOM 826 C C . ASN A 1 104 ? 14.563 7.643 -14.693 1.00 85.75 104 ASN A C 1
ATOM 828 O O . ASN A 1 104 ? 14.770 7.323 -15.862 1.00 85.75 104 ASN A O 1
ATOM 832 N N . ASP A 1 105 ? 13.444 7.293 -14.045 1.00 78.50 105 ASP A N 1
ATOM 833 C CA . ASP A 1 105 ? 12.361 6.495 -14.646 1.00 78.50 105 ASP A CA 1
ATOM 834 C C . ASP A 1 105 ? 12.830 5.133 -15.210 1.00 78.50 105 ASP A C 1
ATOM 836 O O . ASP A 1 105 ? 12.242 4.586 -16.151 1.00 78.50 105 ASP A O 1
ATOM 840 N N . ALA A 1 106 ? 13.897 4.561 -14.640 1.00 83.38 106 ALA A N 1
ATOM 841 C CA . ALA A 1 106 ? 14.376 3.243 -15.027 1.00 83.38 106 ALA A CA 1
ATOM 842 C C . ALA A 1 106 ? 13.316 2.162 -14.759 1.00 83.38 106 ALA A C 1
ATOM 844 O O . ALA A 1 106 ? 12.669 2.114 -13.718 1.00 83.38 106 ALA A O 1
ATOM 845 N N . ARG A 1 107 ? 13.157 1.220 -15.687 1.00 89.38 107 ARG A N 1
ATOM 846 C CA . ARG A 1 107 ? 12.325 0.039 -15.446 1.00 89.38 107 ARG A CA 1
ATOM 847 C C . ARG A 1 107 ? 13.096 -0.932 -14.552 1.00 89.38 107 ARG A C 1
ATOM 849 O O . ARG A 1 107 ? 13.998 -1.592 -15.052 1.00 89.38 107 ARG A O 1
ATOM 856 N N . ILE A 1 108 ? 12.719 -1.030 -13.277 1.00 93.88 108 ILE A N 1
ATOM 857 C CA . ILE A 1 108 ? 13.386 -1.902 -12.295 1.00 93.88 108 ILE A CA 1
ATOM 858 C C . ILE A 1 108 ? 12.398 -2.936 -11.769 1.00 93.88 108 ILE A C 1
ATOM 860 O O . ILE A 1 108 ? 11.338 -2.573 -11.248 1.00 93.88 108 ILE A O 1
ATOM 864 N N . GLU A 1 109 ? 12.733 -4.222 -11.891 1.00 96.88 109 GLU A N 1
ATOM 865 C CA . GLU A 1 109 ? 12.008 -5.269 -11.169 1.00 96.88 109 GLU A CA 1
ATOM 866 C C . GLU A 1 109 ? 12.401 -5.280 -9.686 1.00 96.88 109 GLU A C 1
ATOM 868 O O . GLU A 1 109 ? 13.578 -5.262 -9.331 1.00 96.88 109 GLU A O 1
ATOM 873 N N . VAL A 1 110 ? 11.407 -5.348 -8.803 1.00 97.44 110 VAL A N 1
ATOM 874 C CA . VAL A 1 110 ? 11.591 -5.306 -7.353 1.00 97.44 110 VAL A CA 1
ATOM 875 C C . VAL A 1 110 ? 10.693 -6.312 -6.643 1.00 97.44 110 VAL A C 1
ATOM 877 O O . VAL A 1 110 ? 9.574 -6.624 -7.064 1.00 97.44 110 VAL A O 1
ATOM 880 N N . ARG A 1 111 ? 11.200 -6.818 -5.516 1.00 98.12 111 ARG A N 1
ATOM 881 C CA . ARG A 1 111 ? 10.440 -7.506 -4.475 1.00 98.12 111 ARG A CA 1
ATOM 882 C C . ARG A 1 111 ? 10.656 -6.770 -3.162 1.00 98.12 111 ARG A C 1
ATOM 884 O O . ARG A 1 111 ? 11.788 -6.649 -2.703 1.00 98.12 111 ARG A O 1
ATOM 891 N N . ALA A 1 112 ? 9.579 -6.310 -2.544 1.00 97.94 112 ALA A N 1
ATOM 892 C CA . ALA A 1 112 ? 9.646 -5.586 -1.282 1.00 97.94 112 ALA A CA 1
ATOM 893 C C . ALA A 1 112 ? 8.474 -5.945 -0.367 1.00 97.94 112 ALA A C 1
ATOM 895 O O . ALA A 1 112 ? 7.472 -6.523 -0.798 1.00 97.94 112 ALA A O 1
ATOM 896 N N . GLU A 1 113 ? 8.597 -5.594 0.906 1.00 97.88 113 GLU A N 1
ATOM 897 C CA . GLU A 1 113 ? 7.521 -5.673 1.884 1.00 97.88 113 GLU A CA 1
ATOM 898 C C . GLU A 1 113 ? 7.352 -4.333 2.589 1.00 97.88 113 GLU A C 1
ATOM 900 O O . GLU A 1 113 ? 8.333 -3.665 2.911 1.00 97.88 113 GLU A O 1
ATOM 905 N N . ILE A 1 114 ? 6.100 -3.948 2.826 1.00 97.62 114 ILE A N 1
ATOM 906 C CA . ILE A 1 114 ? 5.760 -2.768 3.623 1.00 97.62 114 ILE A CA 1
ATOM 907 C C . ILE A 1 114 ? 4.966 -3.250 4.826 1.00 97.62 114 ILE A C 1
ATOM 909 O O . ILE A 1 114 ? 3.908 -3.856 4.670 1.00 97.62 114 ILE A O 1
ATOM 913 N N . GLU A 1 115 ? 5.465 -2.994 6.028 1.00 97.38 115 GLU A N 1
ATOM 914 C CA . GLU A 1 115 ? 4.723 -3.220 7.265 1.00 97.38 115 GLU A CA 1
ATOM 915 C C . GLU A 1 115 ? 4.231 -1.883 7.811 1.00 97.38 115 GLU A C 1
ATOM 917 O O . GLU A 1 115 ? 5.012 -0.948 7.971 1.00 97.38 115 GLU A O 1
ATOM 922 N N . ILE A 1 116 ? 2.939 -1.814 8.119 1.00 95.44 116 ILE A N 1
ATOM 923 C CA . ILE A 1 116 ? 2.286 -0.650 8.709 1.00 95.44 116 ILE A CA 1
ATOM 924 C C . ILE A 1 116 ? 1.709 -1.076 10.051 1.00 95.44 116 ILE A C 1
ATOM 926 O O . ILE A 1 116 ? 0.942 -2.036 10.121 1.00 95.44 116 ILE A O 1
ATOM 930 N N . ARG A 1 117 ? 2.041 -0.358 11.121 1.00 94.69 117 ARG A N 1
ATOM 931 C CA . ARG A 1 117 ? 1.469 -0.560 12.459 1.00 94.69 117 ARG A CA 1
ATOM 932 C C . ARG A 1 117 ? 0.733 0.687 12.882 1.00 94.69 117 ARG A C 1
ATOM 934 O O . ARG A 1 117 ? 1.219 1.779 12.629 1.00 94.69 117 ARG A O 1
ATOM 941 N N . ARG A 1 118 ? -0.403 0.528 13.558 1.00 90.38 118 ARG A N 1
ATOM 942 C CA . ARG A 1 118 ? -1.238 1.648 14.011 1.00 90.38 118 ARG A CA 1
ATOM 943 C C . ARG A 1 118 ? -0.761 2.281 15.317 1.00 90.38 118 ARG A C 1
ATOM 945 O O . ARG A 1 118 ? -0.978 3.470 15.534 1.00 90.38 118 ARG A O 1
ATOM 952 N N . THR A 1 119 ? -0.152 1.500 16.211 1.00 88.31 119 THR A N 1
ATOM 953 C CA . THR A 1 119 ? 0.211 1.963 17.560 1.00 88.31 119 THR A CA 1
ATOM 954 C C . THR A 1 119 ? 1.545 1.347 18.018 1.00 88.31 119 THR A C 1
ATOM 956 O O . THR A 1 119 ? 1.578 0.146 18.284 1.00 88.31 119 THR A O 1
ATOM 959 N N . PRO A 1 120 ? 2.640 2.136 18.112 1.00 88.75 120 PRO A N 1
ATOM 960 C CA . PRO A 1 120 ? 2.762 3.493 17.568 1.00 88.75 120 PRO A CA 1
ATOM 961 C C . PRO A 1 120 ? 2.604 3.467 16.044 1.00 88.75 120 PRO A C 1
ATOM 963 O O . PRO A 1 120 ? 2.962 2.468 15.413 1.00 88.75 120 PRO A O 1
ATOM 966 N N . LEU A 1 121 ? 2.068 4.541 15.456 1.00 87.81 121 LEU A N 1
ATOM 967 C CA . LEU A 1 121 ? 1.934 4.606 14.006 1.00 87.81 121 LEU A CA 1
ATOM 968 C C . LEU A 1 121 ? 3.325 4.585 13.368 1.00 87.81 121 LEU A C 1
ATOM 970 O O . LEU A 1 121 ? 4.132 5.482 13.606 1.00 87.81 121 LEU A O 1
ATOM 974 N N . ASN A 1 122 ? 3.611 3.550 12.588 1.00 91.19 122 ASN A N 1
ATOM 975 C CA . ASN A 1 122 ? 4.864 3.425 11.859 1.00 91.19 122 ASN A CA 1
ATOM 976 C C . ASN A 1 122 ? 4.666 2.653 10.558 1.00 91.19 122 ASN A C 1
ATOM 978 O O . ASN A 1 122 ? 3.712 1.891 10.403 1.00 91.19 122 ASN A O 1
ATOM 982 N N . MET A 1 123 ? 5.592 2.880 9.636 1.00 94.69 123 MET A N 1
ATOM 983 C CA . MET A 1 123 ? 5.640 2.262 8.327 1.00 94.69 123 MET A CA 1
ATOM 984 C C . MET A 1 123 ? 7.096 1.923 8.052 1.00 94.69 123 MET A C 1
ATOM 986 O O . MET A 1 123 ? 7.983 2.745 8.287 1.00 94.69 123 MET A O 1
ATOM 990 N N . LYS A 1 124 ? 7.344 0.690 7.626 1.00 94.25 124 LYS A N 1
ATOM 991 C CA . LYS A 1 124 ? 8.679 0.194 7.311 1.00 94.25 124 LYS A CA 1
ATOM 992 C C . LYS A 1 124 ? 8.648 -0.475 5.954 1.00 94.25 124 LYS A C 1
ATOM 994 O O . LYS A 1 124 ? 7.884 -1.416 5.762 1.00 94.25 124 LYS A O 1
ATOM 999 N N . LEU A 1 125 ? 9.504 -0.005 5.057 1.00 96.25 125 LEU A N 1
ATOM 1000 C CA . LEU A 1 125 ? 9.806 -0.669 3.800 1.00 96.25 125 LEU A CA 1
ATOM 1001 C C . LEU A 1 125 ? 11.035 -1.554 3.976 1.00 96.25 125 LEU A C 1
ATOM 1003 O O . LEU A 1 125 ? 12.049 -1.118 4.517 1.00 96.25 125 LEU A O 1
ATOM 1007 N N . GLN A 1 126 ? 10.953 -2.772 3.464 1.00 96.38 126 GLN A N 1
ATOM 1008 C CA . GLN A 1 126 ? 12.089 -3.660 3.306 1.00 96.38 126 GLN A CA 1
ATOM 1009 C C . GLN A 1 126 ? 12.167 -4.101 1.847 1.00 96.38 126 GLN A C 1
ATOM 1011 O O . GLN A 1 126 ? 11.300 -4.833 1.368 1.00 96.38 126 GLN A O 1
ATOM 1016 N N . VAL A 1 127 ? 13.214 -3.678 1.140 1.00 96.69 127 VAL A N 1
ATOM 1017 C CA . VAL A 1 127 ? 13.540 -4.223 -0.182 1.00 96.69 127 VAL A CA 1
ATOM 1018 C C . VAL A 1 127 ? 14.175 -5.596 0.030 1.00 96.69 127 VAL A C 1
ATOM 1020 O O . VAL A 1 127 ? 15.199 -5.719 0.696 1.00 96.69 127 VAL A O 1
ATOM 1023 N N . LEU A 1 128 ? 13.531 -6.640 -0.487 1.00 97.38 128 LEU A N 1
ATOM 1024 C CA . LEU A 1 128 ? 14.016 -8.019 -0.395 1.00 97.38 128 LEU A CA 1
ATOM 1025 C C . LEU A 1 128 ? 14.949 -8.355 -1.558 1.00 97.38 128 LEU A C 1
ATOM 1027 O O . LEU A 1 128 ? 15.870 -9.152 -1.404 1.00 97.38 128 LEU A O 1
ATOM 1031 N N . TRP A 1 129 ? 14.668 -7.786 -2.730 1.00 97.81 129 TRP A N 1
ATOM 1032 C CA . TRP A 1 129 ? 15.450 -7.965 -3.946 1.00 97.81 129 TRP A CA 1
ATOM 1033 C C . TRP A 1 129 ? 15.115 -6.859 -4.952 1.00 97.81 129 TRP A C 1
ATOM 1035 O O . TRP A 1 129 ? 13.957 -6.442 -5.041 1.00 97.81 129 TRP A O 1
ATOM 1045 N N . ALA A 1 130 ? 16.102 -6.431 -5.732 1.00 96.56 130 ALA A N 1
ATOM 1046 C CA . ALA A 1 130 ? 15.930 -5.537 -6.870 1.00 96.56 130 ALA A CA 1
ATOM 1047 C C . ALA A 1 130 ? 16.866 -5.969 -8.004 1.00 96.56 130 ALA A C 1
ATOM 1049 O O . ALA A 1 130 ? 17.973 -6.436 -7.736 1.00 96.56 130 ALA A O 1
ATOM 1050 N N . GLU A 1 131 ? 16.415 -5.809 -9.247 1.00 96.38 131 GLU A N 1
ATOM 1051 C CA . GLU A 1 131 ? 17.214 -6.064 -10.453 1.00 96.38 131 GLU A CA 1
ATOM 1052 C C . GLU A 1 131 ? 18.459 -5.168 -10.504 1.00 96.38 131 GLU A C 1
ATOM 1054 O O . GLU A 1 131 ? 19.546 -5.633 -10.831 1.00 96.38 131 GLU A O 1
ATOM 1059 N N . ASP A 1 132 ? 18.292 -3.898 -10.130 1.00 94.31 132 ASP A N 1
ATOM 1060 C CA . ASP A 1 132 ? 19.348 -2.893 -10.060 1.00 94.31 132 ASP A CA 1
ATOM 1061 C C . ASP A 1 132 ? 19.095 -2.003 -8.834 1.00 94.31 132 ASP A C 1
ATOM 1063 O O . ASP A 1 132 ? 18.232 -1.122 -8.850 1.00 94.31 132 ASP A O 1
ATOM 1067 N N . LEU A 1 133 ? 19.798 -2.291 -7.734 1.00 93.12 133 LEU A N 1
ATOM 1068 C CA . LEU A 1 133 ? 19.612 -1.584 -6.465 1.00 93.12 133 LEU A CA 1
ATOM 1069 C C . LEU A 1 133 ? 20.142 -0.144 -6.524 1.00 93.12 133 LEU A C 1
ATOM 1071 O O . LEU A 1 133 ? 19.624 0.708 -5.813 1.00 93.12 133 LEU A O 1
ATOM 1075 N N . GLU A 1 134 ? 21.129 0.145 -7.377 1.00 93.69 134 GLU A N 1
ATOM 1076 C CA . GLU A 1 134 ? 21.730 1.483 -7.492 1.00 93.69 134 GLU A CA 1
ATOM 1077 C C . GLU A 1 134 ? 20.777 2.488 -8.142 1.00 93.69 134 GLU A C 1
ATOM 1079 O O . GLU A 1 134 ? 20.871 3.691 -7.905 1.00 93.69 134 GLU A O 1
ATOM 1084 N N . LYS A 1 135 ? 19.833 1.997 -8.948 1.00 94.12 135 LYS A N 1
ATOM 1085 C CA . LYS A 1 135 ? 18.783 2.818 -9.557 1.00 94.12 135 LYS A CA 1
ATOM 1086 C C . LYS A 1 135 ? 17.493 2.855 -8.743 1.00 94.12 135 LYS A C 1
ATOM 1088 O O . LYS A 1 135 ? 16.509 3.419 -9.216 1.00 94.12 135 LYS A O 1
ATOM 1093 N N . LEU A 1 136 ? 17.460 2.257 -7.558 1.00 94.62 136 LEU A N 1
ATOM 1094 C CA . LEU A 1 136 ? 16.277 2.211 -6.710 1.00 94.62 136 LEU A CA 1
ATOM 1095 C C . LEU A 1 136 ? 16.499 3.080 -5.476 1.00 94.62 136 LEU A C 1
ATOM 1097 O O . LEU A 1 136 ? 17.500 2.938 -4.785 1.00 94.62 136 LEU A O 1
ATOM 1101 N N . ASP A 1 137 ? 15.539 3.942 -5.172 1.00 95.12 137 ASP A N 1
ATOM 1102 C CA . ASP A 1 137 ? 15.581 4.779 -3.979 1.00 95.12 137 ASP A CA 1
ATOM 1103 C C . ASP A 1 137 ? 14.228 4.739 -3.267 1.00 95.12 137 ASP A C 1
ATOM 1105 O O . ASP A 1 137 ? 13.181 4.417 -3.847 1.00 95.12 137 ASP A O 1
ATOM 1109 N N . TRP A 1 138 ? 14.258 4.987 -1.965 1.00 94.25 138 TRP A N 1
ATOM 1110 C CA . TRP A 1 138 ? 13.077 4.969 -1.130 1.00 94.25 138 TRP A CA 1
ATOM 1111 C C . TRP A 1 138 ? 13.241 5.852 0.090 1.00 94.25 138 TRP A C 1
ATOM 1113 O O . TRP A 1 138 ? 14.290 5.941 0.724 1.00 94.25 138 TRP A O 1
ATOM 1123 N N . ASN A 1 139 ? 12.129 6.444 0.494 1.00 93.94 139 ASN A N 1
ATOM 1124 C CA . ASN A 1 139 ? 12.072 7.219 1.714 1.00 93.94 139 ASN A CA 1
ATOM 1125 C C . ASN A 1 139 ? 10.750 6.982 2.436 1.00 93.94 139 ASN A C 1
ATOM 1127 O O . ASN A 1 139 ? 9.769 6.474 1.892 1.00 93.94 139 ASN A O 1
ATOM 1131 N N . THR A 1 140 ? 10.746 7.298 3.722 1.00 92.19 140 THR A N 1
ATOM 1132 C CA . THR A 1 140 ? 9.542 7.297 4.547 1.00 92.19 140 THR A CA 1
ATOM 1133 C C . THR A 1 140 ? 9.516 8.610 5.293 1.00 92.19 140 THR A C 1
ATOM 1135 O O . THR A 1 140 ? 10.508 8.972 5.923 1.00 92.19 140 THR A O 1
ATOM 1138 N N . TYR A 1 141 ? 8.404 9.331 5.219 1.00 89.06 141 TYR A N 1
ATOM 1139 C CA . TYR A 1 141 ? 8.263 10.590 5.935 1.00 89.06 141 TYR A CA 1
ATOM 1140 C C . TYR A 1 141 ? 6.850 10.782 6.473 1.00 89.06 141 TYR A C 1
ATOM 1142 O O . TYR A 1 141 ? 5.872 10.193 6.004 1.00 89.06 141 TYR A O 1
ATOM 1150 N N . VAL A 1 142 ? 6.768 11.624 7.499 1.00 89.62 142 VAL A N 1
ATOM 1151 C CA . VAL A 1 142 ? 5.514 12.116 8.061 1.00 89.62 142 VAL A CA 1
ATOM 1152 C C . VAL A 1 142 ? 5.243 13.473 7.436 1.00 89.62 142 VAL A C 1
ATOM 1154 O O . VAL A 1 142 ? 6.077 14.373 7.521 1.00 89.62 142 VAL A O 1
ATOM 1157 N N . GLY A 1 143 ? 4.093 13.610 6.787 1.00 84.38 143 GLY A N 1
ATOM 1158 C CA . GLY A 1 143 ? 3.673 14.848 6.147 1.00 84.38 143 GLY A CA 1
ATOM 1159 C C . GLY A 1 1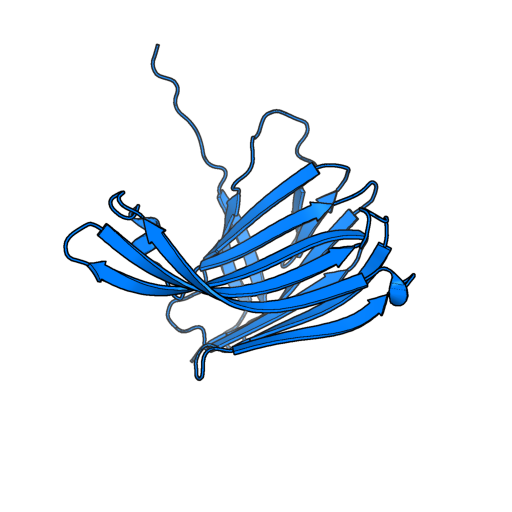43 ? 2.424 15.424 6.799 1.00 84.38 143 GLY A C 1
ATOM 1160 O O . GLY A 1 143 ? 1.670 14.729 7.481 1.00 84.38 143 GLY A O 1
ATOM 1161 N N . THR A 1 144 ? 2.198 16.716 6.575 1.00 83.81 144 THR A N 1
ATOM 1162 C CA . THR A 1 144 ? 0.922 17.370 6.875 1.00 83.81 144 THR A CA 1
ATOM 1163 C C . THR A 1 144 ? 0.419 18.043 5.608 1.00 83.81 144 THR A C 1
ATOM 1165 O O . THR A 1 144 ? 1.084 18.927 5.077 1.00 83.81 144 THR A O 1
ATOM 1168 N N . LEU A 1 145 ? -0.738 17.607 5.118 1.00 78.81 145 LEU A N 1
ATOM 1169 C CA . LEU A 1 145 ? -1.467 18.259 4.034 1.00 78.81 145 LEU A CA 1
ATOM 1170 C C . LEU A 1 145 ? -2.438 19.267 4.637 1.00 78.81 145 LEU A C 1
ATOM 1172 O O . LEU A 1 145 ? -3.069 18.986 5.654 1.00 78.81 145 LEU A O 1
ATOM 1176 N N . ARG A 1 146 ? -2.549 20.442 4.022 1.00 80.19 146 ARG A N 1
ATOM 1177 C CA . ARG A 1 146 ? -3.574 21.432 4.360 1.00 80.19 146 ARG A CA 1
ATOM 1178 C C . ARG A 1 146 ? -4.585 21.473 3.227 1.00 80.19 146 ARG A C 1
ATOM 1180 O O . ARG A 1 146 ? -4.183 21.560 2.071 1.00 80.19 146 ARG A O 1
ATOM 1187 N N . SER A 1 147 ? -5.860 21.421 3.578 1.00 75.38 147 SER A N 1
ATOM 1188 C CA . SER A 1 147 ? -6.974 21.645 2.667 1.00 75.38 147 SER A CA 1
ATOM 1189 C C . SER A 1 147 ? -7.807 22.812 3.181 1.00 75.38 147 SER A C 1
ATOM 1191 O O . SER A 1 147 ? -8.006 22.953 4.386 1.00 75.38 147 SER A O 1
ATOM 1193 N N . TYR A 1 148 ? -8.278 23.648 2.265 1.00 74.00 148 TYR A N 1
ATOM 1194 C CA . TYR A 1 148 ? -9.271 24.689 2.541 1.00 74.00 148 TYR A CA 1
ATOM 1195 C C . TYR A 1 148 ? -10.693 24.203 2.223 1.00 74.00 148 TYR A C 1
ATOM 1197 O O . TYR A 1 148 ? -11.662 24.900 2.506 1.00 74.00 148 TYR A O 1
ATOM 1205 N N . GLU A 1 149 ? -10.810 23.010 1.635 1.00 75.31 149 GLU A N 1
ATOM 1206 C CA . GLU A 1 149 ? -12.076 22.366 1.303 1.00 75.31 149 GLU A CA 1
ATOM 1207 C C . GLU A 1 149 ? -12.573 21.539 2.491 1.00 75.31 149 GLU A C 1
ATOM 1209 O O . GLU A 1 149 ? -11.776 20.971 3.248 1.00 75.31 149 GLU A O 1
ATOM 1214 N N . GLU A 1 150 ? -13.895 21.495 2.665 1.00 72.44 150 GLU A N 1
ATOM 1215 C CA . GLU A 1 150 ? -14.526 20.630 3.657 1.00 72.44 150 GLU A CA 1
ATOM 1216 C C . GLU A 1 150 ? -14.205 19.162 3.330 1.00 72.44 150 GLU A C 1
ATOM 1218 O O . GLU A 1 150 ? -14.338 18.773 2.167 1.00 72.44 150 GLU A O 1
ATOM 1223 N N . PRO A 1 151 ? -13.787 18.348 4.317 1.00 71.00 151 PRO A N 1
ATOM 1224 C CA . PRO A 1 151 ? -13.434 16.965 4.063 1.00 71.00 151 PRO A CA 1
ATOM 1225 C C . PRO A 1 151 ? -14.627 16.195 3.501 1.00 71.00 151 PRO A C 1
ATOM 1227 O O . PRO A 1 151 ? -15.733 16.258 4.049 1.00 71.00 151 PRO A O 1
ATOM 1230 N N . GLU A 1 152 ? -14.409 15.408 2.454 1.00 68.75 152 GLU A N 1
ATOM 1231 C CA . GLU A 1 152 ? -15.434 14.506 1.950 1.00 68.75 152 GLU A CA 1
ATOM 1232 C C . GLU A 1 152 ? -15.810 13.478 3.041 1.00 68.75 152 GLU A C 1
ATOM 1234 O O . GLU A 1 152 ? -14.978 13.097 3.870 1.00 68.75 152 GLU A O 1
ATOM 1239 N N . PRO A 1 153 ? -17.046 12.942 3.062 1.00 68.50 153 PRO A N 1
ATOM 1240 C CA . PRO A 1 153 ? -17.472 12.013 4.113 1.00 68.50 153 PRO A CA 1
ATOM 1241 C C . PRO A 1 153 ? -16.570 10.782 4.287 1.00 68.50 153 PRO A C 1
ATOM 1243 O O . PRO A 1 153 ? -16.482 10.226 5.381 1.00 68.50 153 PRO A O 1
ATOM 1246 N N . TRP A 1 154 ? -15.882 10.340 3.229 1.00 67.25 154 TRP A N 1
ATOM 1247 C CA . TRP A 1 154 ? -14.925 9.237 3.325 1.00 67.25 154 TRP A CA 1
ATOM 1248 C C . TRP A 1 154 ? -13.596 9.662 3.968 1.00 67.25 154 TRP A C 1
ATOM 1250 O O . TRP A 1 154 ? -12.958 8.835 4.617 1.00 67.25 154 TRP A O 1
ATOM 1260 N N . GLU A 1 155 ? -13.210 10.938 3.887 1.00 64.44 155 GLU A N 1
ATOM 1261 C CA . GLU A 1 155 ? -12.075 11.513 4.620 1.00 64.44 155 GLU A CA 1
ATOM 1262 C C . GLU A 1 155 ? -12.371 11.598 6.126 1.00 64.44 155 GLU A C 1
ATOM 1264 O O . GLU A 1 155 ? -11.474 11.729 6.946 1.00 64.44 155 GLU A O 1
ATOM 1269 N N . LEU A 1 156 ? -13.615 11.403 6.566 1.00 66.12 156 LEU A N 1
ATOM 1270 C CA . LEU A 1 156 ? -13.897 11.170 7.988 1.00 66.12 156 LEU A CA 1
ATOM 1271 C C . LEU A 1 156 ? -13.468 9.763 8.449 1.00 66.12 156 LEU A C 1
ATOM 1273 O O . LEU A 1 156 ? -13.374 9.501 9.648 1.00 66.12 156 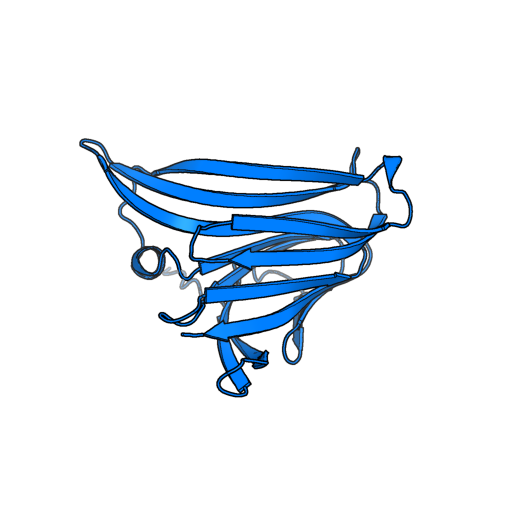LEU A O 1
ATOM 1277 N N . LEU A 1 157 ? -13.158 8.850 7.520 1.00 69.06 157 LEU A N 1
ATOM 1278 C CA . LEU A 1 157 ? -12.639 7.506 7.806 1.00 69.06 157 LEU A CA 1
ATOM 1279 C C . LEU A 1 157 ? -11.111 7.484 7.974 1.00 69.06 157 LEU A C 1
ATOM 1281 O O . LEU A 1 157 ? -10.496 6.413 7.932 1.00 69.06 157 LEU A O 1
ATOM 1285 N N . LEU A 1 158 ? -10.479 8.643 8.166 1.00 68.94 158 LEU A N 1
ATOM 1286 C CA . LEU A 1 158 ? -9.044 8.750 8.407 1.00 68.94 158 LEU A CA 1
ATOM 1287 C C . LEU A 1 158 ? -8.575 7.850 9.554 1.00 68.94 158 LEU A C 1
ATOM 1289 O O . LEU A 1 158 ? -9.286 7.537 10.508 1.00 68.94 158 LEU A O 1
ATOM 1293 N N . GLY A 1 159 ? -7.350 7.361 9.418 1.00 73.19 159 GLY A N 1
ATOM 1294 C CA . GLY A 1 159 ? -6.805 6.280 10.228 1.00 73.19 159 GLY A CA 1
ATOM 1295 C C . GLY A 1 159 ? -7.208 4.899 9.728 1.00 73.19 159 GLY A C 1
ATOM 1296 O O . GLY A 1 159 ? -6.764 3.922 10.320 1.00 73.19 159 GLY A O 1
ATOM 1297 N N . ARG A 1 160 ? -8.033 4.789 8.677 1.00 85.94 160 ARG A N 1
ATOM 1298 C CA . ARG A 1 160 ? -8.440 3.516 8.057 1.00 85.94 160 ARG A CA 1
ATOM 1299 C C . ARG A 1 160 ? -8.139 3.443 6.565 1.00 85.94 160 ARG A C 1
ATOM 1301 O O . ARG A 1 160 ? -8.234 2.362 6.004 1.00 85.94 160 ARG A O 1
ATOM 1308 N N . VAL A 1 161 ? -7.803 4.555 5.924 1.00 89.56 161 VAL A N 1
ATOM 1309 C CA . VAL A 1 161 ? -7.491 4.573 4.494 1.00 89.56 161 VAL A CA 1
ATOM 1310 C C . VAL A 1 161 ? -6.022 4.220 4.302 1.00 89.56 161 VAL A C 1
ATOM 1312 O O . VAL A 1 161 ? -5.145 4.925 4.801 1.00 89.56 161 VAL A O 1
ATOM 1315 N N . LEU A 1 162 ? -5.776 3.120 3.597 1.00 93.31 162 LEU A N 1
ATOM 1316 C CA . LEU A 1 162 ? -4.477 2.784 3.033 1.00 93.31 162 LEU A CA 1
ATOM 1317 C C . LEU A 1 162 ? -4.474 3.211 1.564 1.00 93.31 162 LEU A C 1
ATOM 1319 O O . LEU A 1 162 ? -5.040 2.517 0.719 1.00 93.31 162 LEU A O 1
ATOM 1323 N N . GLY A 1 163 ? -3.842 4.348 1.289 1.00 92.69 163 GLY A N 1
ATOM 1324 C CA . GLY A 1 163 ? -3.645 4.856 -0.062 1.00 92.69 163 GLY A CA 1
ATOM 1325 C C . GLY A 1 163 ? -2.477 4.144 -0.736 1.00 92.69 163 GLY A C 1
ATOM 1326 O O . GLY A 1 163 ? -1.414 3.971 -0.135 1.00 92.69 163 GLY A O 1
ATOM 1327 N N . ILE A 1 164 ? -2.676 3.723 -1.980 1.00 94.44 164 ILE A N 1
ATOM 1328 C CA . ILE A 1 164 ? -1.668 3.088 -2.829 1.00 94.44 164 ILE A CA 1
ATOM 1329 C C . ILE A 1 164 ? -1.642 3.843 -4.155 1.00 94.44 164 ILE A C 1
ATOM 1331 O O . ILE A 1 164 ? -2.612 3.811 -4.910 1.00 94.44 164 ILE A O 1
ATOM 1335 N N . GLY A 1 165 ? -0.528 4.506 -4.449 1.00 92.75 165 GLY A N 1
ATOM 1336 C CA . GLY A 1 165 ? -0.268 5.129 -5.745 1.00 92.75 165 GLY A CA 1
ATOM 1337 C C . GLY A 1 165 ? 0.868 4.410 -6.455 1.00 92.75 165 GLY A C 1
ATOM 1338 O O . GLY A 1 165 ? 1.854 4.058 -5.820 1.00 92.75 165 GLY A O 1
ATOM 1339 N N . ALA A 1 166 ? 0.776 4.179 -7.759 1.00 92.56 166 ALA A N 1
ATOM 1340 C CA . ALA A 1 166 ? 1.865 3.552 -8.500 1.00 92.56 166 ALA A CA 1
ATOM 1341 C C . ALA A 1 166 ? 1.975 4.075 -9.932 1.00 92.56 166 ALA A C 1
ATOM 1343 O O . ALA A 1 166 ? 0.981 4.164 -10.643 1.00 92.56 166 ALA A O 1
ATOM 1344 N N . LYS A 1 167 ? 3.199 4.356 -10.380 1.00 91.69 167 LYS A N 1
ATOM 1345 C CA . LYS A 1 167 ? 3.553 4.481 -11.798 1.00 91.69 167 LYS A CA 1
ATOM 1346 C C . LYS A 1 167 ? 4.218 3.175 -12.204 1.00 91.69 167 LYS A C 1
ATOM 1348 O O . LYS A 1 167 ? 5.310 2.853 -11.722 1.00 91.69 167 LYS A O 1
ATOM 1353 N N . VAL A 1 168 ? 3.557 2.424 -13.074 1.00 90.25 168 VAL A N 1
ATOM 1354 C CA . VAL A 1 168 ? 4.056 1.129 -13.546 1.00 90.25 168 VAL A CA 1
ATOM 1355 C C . VAL A 1 168 ? 4.662 1.342 -14.941 1.00 90.25 168 VAL A C 1
ATOM 1357 O O . VAL A 1 168 ? 3.996 1.911 -15.802 1.00 90.25 168 VAL A O 1
ATOM 1360 N N . PRO A 1 169 ? 5.938 0.989 -15.181 1.00 90.50 169 PRO A N 1
ATOM 1361 C CA . PRO A 1 169 ? 6.534 0.982 -16.519 1.00 90.50 169 PRO A CA 1
ATOM 1362 C C . PRO A 1 169 ? 6.042 -0.256 -17.302 1.00 90.50 169 PRO A C 1
ATOM 1364 O O . PRO A 1 169 ? 5.294 -1.063 -16.751 1.00 90.50 169 PRO A O 1
ATOM 1367 N N . PRO A 1 170 ? 6.436 -0.487 -18.574 1.00 89.75 170 PRO A N 1
ATOM 1368 C CA . PRO A 1 170 ? 5.962 -1.655 -19.316 1.00 89.75 170 PRO A CA 1
ATOM 1369 C C . PRO A 1 170 ? 6.242 -2.964 -18.561 1.00 89.75 170 PRO A C 1
ATOM 1371 O O . PRO A 1 170 ? 7.393 -3.337 -18.323 1.00 89.75 170 PRO A O 1
ATOM 1374 N N . GLY A 1 171 ? 5.174 -3.654 -18.164 1.00 90.75 171 GLY A N 1
ATOM 1375 C CA . GLY A 1 171 ? 5.247 -4.809 -17.279 1.00 90.75 171 GLY A CA 1
ATOM 1376 C C . GLY A 1 171 ? 4.045 -4.880 -16.348 1.00 90.75 171 GLY A C 1
ATOM 1377 O O . GLY A 1 171 ? 2.956 -4.425 -16.694 1.00 90.75 171 GLY A O 1
ATOM 1378 N N . MET A 1 172 ? 4.250 -5.480 -15.181 1.00 94.62 172 MET A N 1
ATOM 1379 C CA . MET A 1 172 ? 3.230 -5.673 -14.159 1.00 94.62 172 MET A CA 1
ATOM 1380 C C . MET A 1 172 ? 3.809 -5.354 -12.785 1.00 94.62 172 MET A C 1
ATOM 1382 O O . MET A 1 172 ? 4.959 -5.699 -12.511 1.00 94.62 172 MET A O 1
ATOM 1386 N N . LEU A 1 173 ? 2.987 -4.763 -11.926 1.00 95.75 173 LEU A N 1
ATOM 1387 C CA . LEU A 1 173 ? 3.218 -4.593 -10.501 1.00 95.75 173 LEU A CA 1
ATOM 1388 C C . LEU A 1 173 ? 2.073 -5.248 -9.728 1.00 95.75 173 LEU A C 1
ATOM 1390 O O . LEU A 1 173 ? 0.897 -4.993 -9.990 1.00 95.75 173 LEU A O 1
ATOM 1394 N N . ILE A 1 174 ? 2.424 -6.089 -8.763 1.00 97.31 174 ILE A N 1
ATOM 1395 C CA . ILE A 1 174 ? 1.489 -6.741 -7.854 1.00 97.31 174 ILE A CA 1
ATOM 1396 C C . ILE A 1 174 ? 1.709 -6.171 -6.460 1.00 97.31 174 ILE A C 1
ATOM 1398 O O . ILE A 1 174 ? 2.813 -6.253 -5.918 1.00 97.31 174 ILE A O 1
ATOM 1402 N N . VAL A 1 175 ? 0.635 -5.652 -5.870 1.00 97.56 175 VAL A N 1
ATOM 1403 C CA . VAL A 1 175 ? 0.569 -5.268 -4.459 1.00 97.56 175 VAL A CA 1
ATOM 1404 C C . VAL A 1 175 ? -0.376 -6.227 -3.753 1.00 97.56 175 VAL A C 1
ATOM 1406 O O . VAL A 1 175 ? -1.576 -6.243 -4.011 1.00 97.56 175 VAL A O 1
ATOM 1409 N N . GLN A 1 176 ? 0.163 -7.056 -2.869 1.00 98.19 176 GLN A N 1
ATOM 1410 C CA . GLN A 1 176 ? -0.593 -8.059 -2.131 1.00 98.19 176 GLN A CA 1
ATOM 1411 C C . GLN A 1 176 ? -0.734 -7.663 -0.664 1.00 98.19 176 GLN A C 1
ATOM 1413 O O . GLN A 1 176 ? 0.275 -7.481 0.015 1.00 98.19 176 GLN A O 1
ATOM 1418 N N . LEU A 1 177 ? -1.960 -7.634 -0.138 1.00 97.94 177 LEU A N 1
ATOM 1419 C CA . LEU A 1 177 ? -2.204 -7.555 1.306 1.00 97.94 177 LEU A CA 1
ATOM 1420 C C . LEU A 1 177 ? -1.988 -8.943 1.925 1.00 97.94 177 LEU A C 1
ATOM 1422 O O . LEU A 1 177 ? -2.896 -9.776 1.968 1.00 97.94 177 LEU A O 1
ATOM 1426 N N . LYS A 1 178 ? -0.754 -9.211 2.365 1.00 97.19 178 LYS A N 1
ATOM 1427 C CA . LYS A 1 178 ? -0.329 -10.508 2.916 1.00 97.19 178 LYS A CA 1
ATOM 1428 C C . LYS A 1 178 ? -0.884 -10.790 4.305 1.00 97.19 178 LYS A C 1
ATOM 1430 O O . LYS A 1 178 ? -1.070 -11.952 4.645 1.00 97.19 178 LYS A O 1
ATOM 1435 N N . GLU A 1 179 ? -1.095 -9.756 5.111 1.00 97.00 179 GLU A N 1
ATOM 1436 C CA . GLU A 1 179 ? -1.519 -9.913 6.500 1.00 97.00 179 GLU A CA 1
ATOM 1437 C C . GLU A 1 179 ? -2.302 -8.686 6.970 1.00 97.00 179 GLU A C 1
ATOM 1439 O O . GLU A 1 179 ? -1.865 -7.551 6.765 1.00 97.00 179 GLU A O 1
ATOM 1444 N N . LEU A 1 180 ? -3.423 -8.924 7.651 1.00 98.00 180 LEU A N 1
ATOM 1445 C CA . LEU A 1 180 ? -4.181 -7.919 8.388 1.00 98.00 180 LEU A CA 1
ATOM 1446 C C . LEU A 1 180 ? -4.382 -8.380 9.838 1.00 98.00 180 LEU A C 1
ATOM 1448 O O . LEU A 1 180 ? -5.080 -9.360 10.100 1.00 98.00 180 LEU A O 1
ATOM 1452 N N . VAL A 1 181 ? -3.827 -7.650 10.799 1.00 97.94 181 VAL A N 1
ATOM 1453 C CA . VAL A 1 181 ? -4.041 -7.913 12.228 1.00 97.94 181 VAL A CA 1
ATOM 1454 C C . VAL A 1 181 ? -5.068 -6.935 12.780 1.00 97.94 181 VAL A C 1
ATOM 1456 O O . VAL A 1 181 ? -5.008 -5.735 12.508 1.00 97.94 181 VAL A O 1
ATOM 1459 N N . ARG A 1 182 ? -6.009 -7.467 13.559 1.00 96.50 182 ARG A N 1
ATOM 1460 C CA . ARG A 1 182 ? -7.123 -6.765 14.200 1.00 96.50 182 ARG A CA 1
ATOM 1461 C C . ARG A 1 182 ? -7.109 -7.034 15.708 1.00 96.50 182 ARG A C 1
ATOM 1463 O O . ARG A 1 182 ? -6.762 -8.147 16.110 1.00 96.50 182 ARG A O 1
ATOM 1470 N N . LYS A 1 183 ? -7.461 -6.026 16.512 1.00 94.38 183 LYS A N 1
ATOM 1471 C CA . LYS A 1 183 ? -7.555 -6.106 17.983 1.00 94.38 183 LYS A CA 1
ATOM 1472 C C . LYS A 1 183 ? -8.818 -6.823 18.426 1.00 94.38 183 LYS A C 1
ATOM 1474 O O . LYS A 1 183 ? -9.896 -6.454 17.920 1.00 94.38 183 LYS A O 1
#

Solvent-accessible surface area (backbone atoms only — not comparable to full-atom values): 9785 Å² total; per-residue (Å²): 134,88,82,85,81,84,73,58,74,47,76,32,51,26,51,30,84,87,44,80,40,81,29,49,34,37,49,71,56,78,80,87,64,85,76,48,56,51,78,56,63,39,27,44,39,40,45,34,78,48,74,46,36,36,37,36,46,51,63,96,48,56,43,36,41,31,38,37,39,43,34,30,37,29,30,36,38,42,32,36,40,61,45,77,44,80,53,102,78,34,35,35,40,35,31,42,37,39,41,42,32,23,52,94,68,38,83,33,46,37,33,34,36,40,42,36,34,59,81,74,73,46,75,46,81,43,81,77,47,54,77,51,60,92,44,47,49,71,53,72,50,78,49,74,49,77,40,77,61,81,74,53,81,69,63,72,46,54,60,25,39,40,38,38,36,34,32,29,38,86,47,43,30,35,44,27,48,71,38,36,37,63,114

Foldseek 3Di:
DDDDDDWDKDWAFAQEPVGTDIKIKTWPDDPPDDQQWDHDHQKTKHAAFDKTKMKIFADPFWFKWKKKKWKWAQKKKKKAWADWDDDPQFIKIKMKMKMKHFAPSDTKTWIKMWMAGVVVTDIDIDTPDIPDVVRMDMDIDIDMDTDNDDDDPVVVSGVGIIMMIGRGHHIMMMMGRHYIYGD

Sequence (183 aa):
KVRVRYTPVYFMTVPSNKGPTQLMVIYGGSLYGKNKWRIQGNQIIMEGYDMYGADVILPTDWTKVKLSIKGYVGYLSCSVGFKMNSLTEGYSLTYLATYLYSINDARIEVRAEIEIRRTPLNMKLQVLWAEDLEKLDWNTYVGTLRSYEEPEPWELLLGRVLGIGAKVPPGMLIVQLKELVRK

Radius of gyration: 16.6 Å; Cα contacts (8 Å, |Δi|>4): 469; chains: 1; bounding box: 48×44×39 Å

pLDDT: mean 86.91, std 12.36, range [41.62, 98.19]

Nearest PDB struct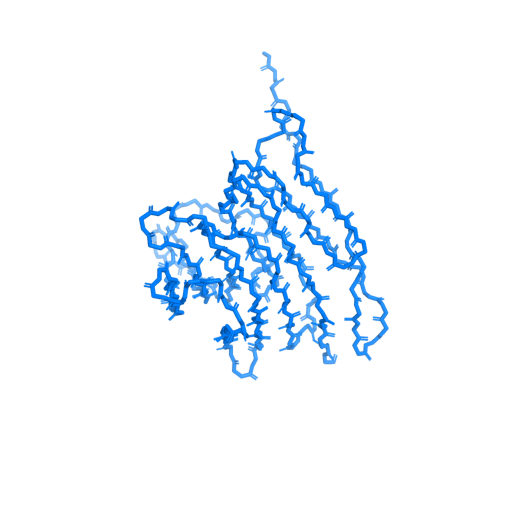ures (foldseek):
  2yc4-assembly1_A  TM=4.075E-01  e=4.983E-02  Chlamydomonas reinhardtii
  2ich-assembly1_A  TM=1.554E-01  e=8.641E-01  Nitrosomonas europaea
  3ohn-assembly1_A  TM=2.645E-01  e=6.534E+00  Escherichia coli
  6cd2-assembly1_C  TM=1.268E-01  e=8.040E+00  Escherichia coli